Protein AF-A0ABD2N6C3-F1 (afdb_monomer_lite)

Structure (mmCIF, N/CA/C/O backbone):
data_AF-A0ABD2N6C3-F1
#
_entry.id   AF-A0ABD2N6C3-F1
#
loop_
_atom_site.group_PDB
_atom_site.id
_atom_site.type_symbol
_atom_site.label_atom_id
_atom_site.label_alt_id
_atom_site.label_comp_id
_atom_site.label_asym_id
_atom_site.label_entity_id
_atom_site.label_seq_id
_atom_site.pdbx_PDB_ins_code
_atom_site.Cartn_x
_atom_site.Cartn_y
_atom_site.Cartn_z
_atom_site.occupancy
_atom_site.B_iso_or_equiv
_atom_site.auth_seq_id
_atom_site.auth_comp_id
_atom_site.auth_asym_id
_atom_site.auth_atom_id
_atom_site.pdbx_PDB_model_num
ATOM 1 N N . MET A 1 1 ? -28.402 -15.140 -5.383 1.00 40.75 1 MET A N 1
ATOM 2 C CA . MET A 1 1 ? -27.049 -14.884 -5.933 1.00 40.75 1 MET A CA 1
ATOM 3 C C . MET A 1 1 ? -26.977 -13.889 -7.110 1.00 40.75 1 MET A C 1
ATOM 5 O O . MET A 1 1 ? -25.887 -13.675 -7.607 1.00 40.75 1 MET A O 1
ATOM 9 N N . LYS A 1 2 ? -28.060 -13.215 -7.547 1.00 40.28 2 LYS A N 1
ATOM 10 C CA . LYS A 1 2 ? -27.999 -12.225 -8.656 1.00 40.28 2 LYS A CA 1
ATOM 11 C C . LYS A 1 2 ? -27.836 -10.753 -8.226 1.00 40.28 2 LYS A C 1
ATOM 13 O O . LYS A 1 2 ? -27.685 -9.895 -9.081 1.00 40.28 2 LYS A O 1
ATOM 18 N N . LYS A 1 3 ? -27.873 -10.454 -6.921 1.00 42.53 3 LYS A N 1
ATOM 19 C CA . LYS A 1 3 ? -27.948 -9.073 -6.400 1.00 42.53 3 LYS A CA 1
ATOM 20 C C . LYS A 1 3 ? -26.594 -8.458 -6.009 1.00 42.53 3 LYS A C 1
ATOM 22 O O . LYS A 1 3 ? -26.516 -7.250 -5.859 1.00 42.53 3 LYS A O 1
ATOM 27 N N . LEU A 1 4 ? -25.537 -9.270 -5.874 1.00 43.91 4 LEU A N 1
ATOM 28 C CA . LEU A 1 4 ? -24.201 -8.791 -5.481 1.00 43.91 4 LEU A CA 1
ATOM 29 C C . LEU A 1 4 ? -23.411 -8.177 -6.651 1.00 43.91 4 LEU A C 1
ATOM 31 O O . LEU A 1 4 ? -22.526 -7.362 -6.435 1.00 43.91 4 LEU A O 1
ATOM 35 N N . VAL A 1 5 ? -23.745 -8.552 -7.890 1.00 47.97 5 VAL A N 1
ATOM 36 C CA . VAL A 1 5 ? -23.035 -8.107 -9.104 1.00 47.97 5 VAL A CA 1
ATOM 37 C C . VAL A 1 5 ? -23.422 -6.675 -9.503 1.00 47.97 5 VAL A C 1
ATOM 39 O O . VAL A 1 5 ? -22.663 -6.005 -10.189 1.00 47.97 5 VAL A O 1
ATOM 42 N N . SER A 1 6 ? -24.580 -6.170 -9.062 1.00 41.72 6 SER A N 1
ATOM 43 C CA . SER A 1 6 ? -25.128 -4.887 -9.529 1.00 41.72 6 SER A CA 1
ATOM 44 C C . SER A 1 6 ? -24.833 -3.681 -8.630 1.00 41.72 6 SER A C 1
ATOM 46 O O . SER A 1 6 ? -25.338 -2.602 -8.918 1.00 41.72 6 SER A O 1
ATOM 48 N N . MET A 1 7 ? -24.096 -3.841 -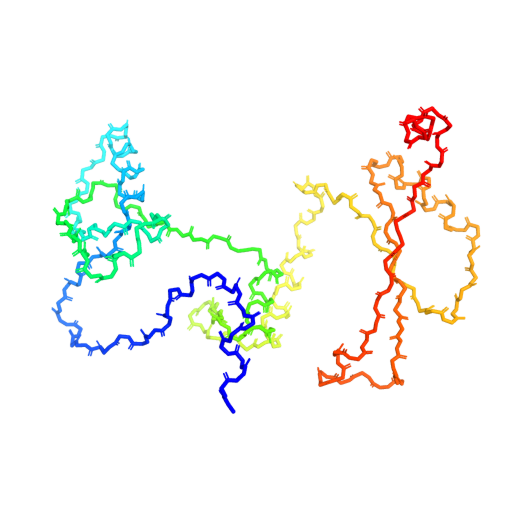7.525 1.00 43.38 7 MET A N 1
ATOM 49 C CA . MET A 1 7 ? -23.876 -2.757 -6.544 1.00 43.38 7 MET A CA 1
ATOM 50 C C . MET A 1 7 ? -22.409 -2.379 -6.337 1.00 43.38 7 MET A C 1
ATOM 52 O O . MET A 1 7 ? -22.094 -1.577 -5.466 1.00 43.38 7 MET A O 1
ATOM 56 N N . GLY A 1 8 ? -21.509 -2.936 -7.142 1.00 39.19 8 GLY A N 1
ATOM 57 C CA . GLY A 1 8 ? -20.083 -2.714 -7.003 1.00 39.19 8 GLY A CA 1
ATOM 58 C C . GLY A 1 8 ? -19.480 -2.066 -8.233 1.00 39.19 8 GLY A C 1
ATOM 59 O O . GLY A 1 8 ? -19.107 -2.776 -9.160 1.00 39.19 8 GLY A O 1
ATOM 60 N N . SER A 1 9 ? -19.257 -0.755 -8.188 1.00 42.25 9 SER A N 1
ATOM 61 C CA . SER A 1 9 ? -18.154 -0.119 -8.921 1.00 42.25 9 SER A CA 1
ATOM 62 C C . SER A 1 9 ? -16.823 -0.486 -8.244 1.00 42.25 9 SER A C 1
ATOM 64 O O . SER A 1 9 ? -16.063 0.383 -7.830 1.00 42.25 9 SER A O 1
ATOM 66 N N . PHE A 1 10 ? -16.573 -1.786 -8.052 1.00 41.34 10 PHE A N 1
ATOM 67 C CA . PHE A 1 10 ? -15.280 -2.287 -7.604 1.00 41.34 10 PHE A CA 1
ATOM 68 C C . PHE A 1 10 ? -14.334 -2.209 -8.796 1.00 41.34 10 PHE A C 1
ATOM 70 O O . PHE A 1 10 ? -14.653 -2.710 -9.877 1.00 41.34 10 PHE A O 1
ATOM 77 N N . GLY A 1 11 ? -13.206 -1.526 -8.593 1.00 42.28 11 GLY A N 1
ATOM 78 C CA . GLY A 1 11 ? -12.160 -1.335 -9.590 1.00 42.28 11 GLY A CA 1
ATOM 79 C C . GLY A 1 11 ? -11.881 -2.620 -10.362 1.00 42.28 11 GLY A C 1
ATOM 80 O O . GLY A 1 11 ? -11.880 -3.708 -9.786 1.00 42.28 11 GLY A O 1
ATOM 81 N N . LYS A 1 12 ? -11.711 -2.468 -11.680 1.00 46.09 12 LYS A N 1
ATOM 82 C CA . LYS A 1 12 ? -11.483 -3.537 -12.656 1.00 46.09 12 LYS A CA 1
ATOM 83 C C . LYS A 1 12 ? -10.463 -4.539 -12.104 1.00 46.09 12 LYS A C 1
ATOM 85 O O . LYS A 1 12 ? -9.257 -4.333 -12.181 1.00 46.09 12 LYS A O 1
ATOM 90 N N . ALA A 1 13 ? -10.970 -5.633 -11.545 1.00 39.59 13 ALA A N 1
ATOM 91 C CA . ALA A 1 13 ? -10.168 -6.758 -11.122 1.00 39.59 13 ALA A CA 1
ATOM 92 C C . ALA A 1 13 ? -9.541 -7.363 -12.380 1.00 39.59 13 ALA A C 1
ATOM 94 O O . ALA A 1 13 ? -10.217 -8.031 -13.166 1.00 39.59 13 ALA A O 1
ATOM 95 N N . SER A 1 14 ? -8.242 -7.145 -12.581 1.00 42.59 14 SER A N 1
ATOM 96 C CA . SER A 1 14 ? -7.441 -8.051 -13.393 1.00 42.59 14 SER A CA 1
ATOM 97 C C . SER A 1 14 ? -7.469 -9.405 -12.689 1.00 42.59 14 SER A C 1
ATOM 99 O O . SER A 1 14 ? -6.715 -9.652 -11.750 1.00 42.59 14 SER A O 1
ATOM 101 N N . LEU A 1 15 ? -8.439 -10.224 -13.089 1.00 37.72 15 LEU A N 1
ATOM 102 C CA . LEU A 1 15 ? -8.693 -11.572 -12.614 1.00 37.72 15 LEU A CA 1
ATOM 103 C C . LEU A 1 15 ? -7.388 -12.340 -12.385 1.00 37.72 15 LEU A C 1
ATOM 105 O O . LEU A 1 15 ? -6.702 -12.735 -13.325 1.00 37.72 15 LEU A O 1
ATOM 109 N N . SER A 1 16 ? -7.134 -12.615 -11.107 1.00 42.88 16 SER A N 1
ATOM 110 C CA . SER A 1 16 ? -6.630 -13.901 -10.641 1.00 42.88 16 SER A CA 1
ATOM 111 C C . SER A 1 16 ? -7.168 -15.025 -11.527 1.00 42.88 16 SER A C 1
ATOM 113 O O . SER A 1 16 ? -8.373 -15.290 -11.544 1.00 42.88 16 SER A O 1
ATOM 115 N N . ARG A 1 17 ? -6.267 -15.669 -12.271 1.00 40.91 17 ARG A N 1
ATOM 116 C CA . ARG A 1 17 ? -6.395 -17.055 -12.719 1.00 40.91 17 ARG A CA 1
ATOM 117 C C . ARG A 1 17 ? -4.996 -17.645 -12.732 1.00 40.91 17 ARG A C 1
ATOM 119 O O . ARG A 1 17 ? -4.140 -17.199 -13.490 1.00 40.91 17 ARG A O 1
ATOM 126 N N . SER A 1 18 ? -4.777 -18.639 -11.884 1.00 35.94 18 SER A N 1
ATOM 127 C CA . SER A 1 18 ? -3.749 -19.656 -12.064 1.00 35.94 18 SER A CA 1
ATOM 128 C C . SER A 1 18 ? -3.700 -20.060 -13.540 1.00 35.94 18 SER A C 1
ATOM 130 O O . SER A 1 18 ? -4.623 -20.679 -14.069 1.00 35.94 18 SER A O 1
ATOM 132 N N . TYR A 1 19 ? -2.648 -19.627 -14.231 1.00 39.91 19 TYR A N 1
ATOM 133 C CA . TYR A 1 19 ? -2.420 -19.997 -15.619 1.00 39.91 19 TYR A CA 1
ATOM 134 C C . TYR A 1 19 ? -2.046 -21.487 -15.643 1.00 39.91 19 TYR A C 1
ATOM 136 O O . TYR A 1 19 ? -1.249 -21.906 -14.797 1.00 39.91 19 TYR A O 1
ATOM 144 N N . PRO A 1 20 ? -2.577 -22.305 -16.565 1.00 41.44 20 PRO A N 1
ATOM 145 C CA . PRO A 1 20 ? -2.093 -23.670 -16.744 1.00 41.44 20 PRO A CA 1
ATOM 146 C C . PRO A 1 20 ? -0.569 -23.649 -16.943 1.00 41.44 20 PRO A C 1
ATOM 148 O O . PRO A 1 20 ? -0.044 -22.966 -17.829 1.00 41.44 20 PRO A O 1
ATOM 151 N N . GLN A 1 21 ? 0.155 -24.362 -16.078 1.00 43.62 21 GLN A N 1
ATOM 152 C CA . GLN A 1 21 ? 1.598 -24.540 -16.193 1.00 43.62 21 GLN A CA 1
ATOM 153 C C . GLN A 1 21 ? 1.874 -25.536 -17.322 1.00 43.62 21 GLN A C 1
ATOM 155 O O . GLN A 1 21 ? 2.045 -26.723 -17.090 1.00 43.62 21 GLN A O 1
ATOM 160 N N . PHE A 1 22 ? 1.886 -25.049 -18.563 1.00 49.25 22 PHE A N 1
ATOM 161 C CA . PHE A 1 22 ? 2.498 -25.788 -19.664 1.00 49.25 22 PHE A CA 1
ATOM 162 C C . PHE A 1 22 ? 4.016 -25.831 -19.435 1.00 49.25 22 PHE A C 1
ATOM 164 O O . PHE A 1 22 ? 4.598 -24.804 -19.053 1.00 49.25 22 PHE A O 1
ATOM 171 N N . ASP A 1 23 ? 4.577 -27.029 -19.606 1.00 44.69 23 ASP A N 1
ATOM 172 C CA . ASP A 1 23 ? 5.871 -27.528 -19.128 1.00 44.69 23 ASP A CA 1
ATOM 173 C C . ASP A 1 23 ? 7.038 -26.523 -19.112 1.00 44.69 23 ASP A C 1
ATOM 175 O O . ASP A 1 23 ? 7.240 -25.716 -20.020 1.00 44.69 23 ASP A O 1
ATOM 179 N N . GLY A 1 24 ? 7.836 -26.602 -18.042 1.00 50.00 24 GLY A N 1
ATOM 180 C CA . GLY A 1 24 ? 8.934 -25.696 -17.679 1.00 50.00 24 GLY A CA 1
ATOM 181 C C . GLY A 1 24 ? 10.206 -25.782 -18.531 1.00 50.00 24 GLY A C 1
ATOM 182 O O . GLY A 1 24 ? 11.291 -25.545 -18.013 1.00 50.00 24 GLY A O 1
ATOM 183 N N . THR A 1 25 ? 10.099 -26.126 -19.813 1.00 52.41 25 THR A N 1
ATOM 184 C CA . THR A 1 25 ? 11.239 -26.254 -20.742 1.00 52.41 25 THR A CA 1
ATOM 185 C C . THR A 1 25 ? 11.366 -25.103 -21.740 1.00 52.41 25 THR A C 1
ATOM 187 O O . THR A 1 25 ? 12.354 -25.045 -22.466 1.00 52.41 25 THR A O 1
ATOM 190 N N . MET A 1 26 ? 10.420 -24.159 -21.771 1.00 54.25 26 MET A N 1
ATOM 191 C CA . MET A 1 26 ? 10.503 -22.975 -22.633 1.00 54.25 26 MET A CA 1
ATOM 192 C C . MET A 1 26 ? 10.684 -21.696 -21.815 1.00 54.25 26 MET A C 1
ATOM 194 O O . MET A 1 26 ? 9.887 -21.415 -20.919 1.00 54.25 26 MET A O 1
ATOM 198 N N . GLU A 1 27 ? 11.710 -20.907 -22.151 1.00 62.25 27 GLU A N 1
ATOM 199 C CA . GLU A 1 27 ? 11.865 -19.517 -21.709 1.00 62.25 27 GLU A CA 1
ATOM 200 C C . GLU A 1 27 ? 10.599 -18.739 -22.092 1.00 62.25 27 GLU A C 1
ATOM 202 O O . GLU A 1 27 ? 10.390 -18.382 -23.255 1.00 62.25 27 GLU A O 1
ATOM 207 N N . LYS A 1 28 ? 9.691 -18.543 -21.130 1.00 63.88 28 LYS A N 1
ATOM 208 C CA . LYS A 1 28 ? 8.434 -17.838 -21.387 1.00 63.88 28 LYS A CA 1
ATOM 209 C C . LYS A 1 28 ? 8.739 -16.351 -21.586 1.00 63.88 28 LYS A C 1
ATOM 211 O O . LYS A 1 28 ? 9.381 -15.759 -20.717 1.00 63.88 28 LYS A O 1
ATOM 216 N N . PRO A 1 29 ? 8.267 -15.735 -22.683 1.00 68.69 29 PRO A N 1
ATOM 217 C CA . PRO A 1 29 ? 8.446 -14.307 -22.890 1.00 68.69 29 PRO A CA 1
ATOM 218 C C . PRO A 1 29 ? 7.704 -13.533 -21.798 1.00 68.69 29 PRO A C 1
ATOM 220 O O . PRO A 1 29 ? 6.555 -13.841 -21.466 1.00 68.69 29 PRO A O 1
ATOM 223 N N . GLN A 1 30 ? 8.368 -12.533 -21.226 1.00 78.69 30 GLN A N 1
ATOM 224 C CA . GLN A 1 30 ? 7.788 -11.714 -20.169 1.00 78.69 30 GLN A CA 1
ATOM 225 C C . GLN A 1 30 ? 6.685 -10.821 -20.749 1.00 78.69 30 GLN A C 1
ATOM 227 O O . GLN A 1 30 ? 6.879 -10.153 -21.762 1.00 78.69 30 GLN A O 1
ATOM 232 N N . LEU A 1 31 ? 5.526 -10.790 -20.091 1.00 85.56 31 LEU A N 1
ATOM 233 C CA . LEU A 1 31 ? 4.430 -9.882 -20.429 1.00 85.56 31 LEU A CA 1
ATOM 234 C C . LEU A 1 31 ? 4.608 -8.569 -19.662 1.00 85.56 31 LEU A C 1
ATOM 236 O O . LEU A 1 31 ? 4.715 -8.587 -18.436 1.00 85.56 31 LEU A O 1
ATOM 240 N N . ILE A 1 32 ? 4.612 -7.439 -20.367 1.00 84.94 32 ILE A N 1
ATOM 241 C CA . ILE A 1 32 ? 4.724 -6.097 -19.777 1.00 84.94 32 ILE A CA 1
ATOM 242 C C . ILE A 1 32 ? 3.651 -5.170 -20.341 1.00 84.94 32 ILE A C 1
ATOM 244 O O . ILE A 1 32 ? 3.174 -5.363 -21.458 1.00 84.94 32 ILE A O 1
ATOM 248 N N . ARG A 1 33 ? 3.247 -4.149 -19.582 1.00 87.00 33 ARG A N 1
ATOM 249 C CA . ARG A 1 33 ? 2.298 -3.143 -20.079 1.00 87.00 33 ARG A CA 1
ATOM 250 C C . ARG A 1 33 ? 2.998 -2.048 -20.883 1.00 87.00 33 ARG A C 1
ATOM 252 O O . ARG A 1 33 ? 4.170 -1.754 -20.647 1.00 87.00 33 ARG A O 1
ATOM 259 N N . LYS A 1 34 ? 2.282 -1.415 -21.816 1.00 86.94 34 LYS A N 1
ATOM 260 C CA . LYS A 1 34 ? 2.810 -0.370 -22.708 1.00 86.94 34 LYS A CA 1
ATOM 261 C C . LYS A 1 34 ? 3.443 0.783 -21.930 1.00 86.94 34 LYS A C 1
ATOM 263 O O . LYS A 1 34 ? 4.568 1.168 -22.252 1.00 86.94 34 LYS A O 1
ATOM 268 N N . ARG A 1 35 ? 2.794 1.271 -20.865 1.00 86.31 35 ARG A N 1
ATOM 269 C CA . ARG A 1 35 ? 3.378 2.272 -19.957 1.00 86.31 35 ARG A CA 1
ATOM 270 C C . ARG A 1 35 ? 4.735 1.839 -19.388 1.00 86.31 35 ARG A C 1
ATOM 272 O O . ARG A 1 35 ? 5.673 2.633 -19.384 1.00 86.31 35 ARG A O 1
ATOM 279 N N . GLN A 1 36 ? 4.845 0.588 -18.940 1.00 85.75 36 GLN A N 1
ATOM 280 C CA . GLN A 1 36 ? 6.073 0.036 -18.353 1.00 85.75 36 GLN A CA 1
ATOM 281 C C . GLN A 1 36 ? 7.187 -0.051 -19.398 1.00 85.75 36 GLN A C 1
ATOM 283 O O . GLN A 1 36 ? 8.274 0.481 -19.191 1.00 85.75 36 GLN A O 1
ATOM 288 N N . TYR A 1 37 ? 6.889 -0.612 -20.575 1.00 88.12 37 TYR A N 1
ATOM 289 C CA . TYR A 1 37 ? 7.843 -0.690 -21.684 1.00 88.12 37 TYR A CA 1
ATOM 290 C C . TYR A 1 37 ? 8.402 0.685 -22.075 1.00 88.12 37 TYR A C 1
ATOM 292 O O . TYR A 1 37 ? 9.610 0.845 -22.228 1.00 88.12 37 TYR A O 1
ATOM 300 N N . LEU A 1 38 ? 7.543 1.703 -22.201 1.00 88.81 38 LEU A N 1
ATOM 301 C CA . LEU A 1 38 ? 7.976 3.055 -22.563 1.00 88.81 38 LEU A CA 1
ATOM 302 C C . LEU A 1 38 ? 8.910 3.672 -21.514 1.00 88.81 38 LEU A C 1
ATOM 304 O O . LEU A 1 38 ? 9.878 4.340 -21.880 1.00 88.81 38 LEU A O 1
ATOM 308 N N . ASN A 1 39 ? 8.641 3.448 -20.227 1.00 86.88 39 ASN A N 1
ATOM 309 C CA . ASN A 1 39 ? 9.505 3.921 -19.147 1.00 86.88 39 ASN A CA 1
ATOM 310 C C . ASN A 1 39 ? 10.863 3.210 -19.165 1.00 86.88 39 ASN A C 1
ATOM 312 O O . ASN A 1 39 ? 11.900 3.873 -19.111 1.00 86.88 39 ASN A O 1
ATOM 316 N N . ARG A 1 40 ? 10.862 1.883 -19.332 1.00 87.25 40 ARG A N 1
ATOM 317 C CA . ARG A 1 40 ? 12.084 1.078 -19.458 1.00 87.25 40 ARG A CA 1
ATOM 318 C C . ARG A 1 40 ? 12.917 1.468 -20.669 1.00 87.25 40 ARG A C 1
ATOM 320 O O . ARG A 1 40 ? 14.126 1.608 -20.544 1.00 87.25 40 ARG A O 1
ATOM 327 N N . LYS A 1 41 ? 12.278 1.729 -21.812 1.00 87.94 41 LYS A N 1
ATOM 328 C CA . LYS A 1 41 ? 12.949 2.187 -23.034 1.00 87.94 41 LYS A CA 1
ATOM 329 C C . LYS A 1 41 ? 13.661 3.524 -22.825 1.00 87.94 41 LYS A C 1
ATOM 331 O O . LYS A 1 41 ? 14.845 3.638 -23.125 1.00 87.94 41 LYS A O 1
ATOM 336 N N . LYS A 1 42 ? 12.973 4.510 -22.235 1.00 88.12 42 LYS A N 1
ATOM 337 C CA . LYS A 1 42 ? 13.582 5.806 -21.881 1.00 88.12 42 LYS A CA 1
ATOM 338 C C . LYS A 1 42 ? 14.797 5.624 -20.973 1.00 88.12 42 LYS A C 1
ATOM 340 O O . LYS A 1 42 ? 15.826 6.258 -21.186 1.00 88.12 42 LYS A O 1
ATOM 345 N N . LEU A 1 43 ? 14.683 4.755 -19.971 1.00 84.19 43 LEU A N 1
ATOM 346 C CA . LEU A 1 43 ? 15.772 4.473 -19.044 1.00 84.19 43 LEU A CA 1
ATOM 347 C C . LEU A 1 43 ? 16.950 3.777 -19.742 1.00 84.19 43 LEU A C 1
ATOM 349 O O . LEU A 1 43 ? 18.093 4.189 -19.558 1.00 84.19 43 LEU A O 1
ATOM 353 N N . SER A 1 44 ? 16.678 2.779 -20.588 1.00 85.69 44 SER A N 1
ATOM 354 C CA . SER A 1 44 ? 17.713 2.072 -21.346 1.00 85.69 44 SER A CA 1
ATOM 355 C C . SER A 1 44 ? 18.441 2.977 -22.331 1.00 85.69 44 SER A C 1
ATOM 357 O O . SER A 1 44 ? 19.651 2.840 -22.491 1.00 85.69 44 SER A O 1
ATOM 359 N N . ASP A 1 45 ? 17.726 3.922 -22.945 1.00 85.00 45 ASP A N 1
ATOM 360 C CA . ASP A 1 45 ? 18.308 4.892 -23.871 1.00 85.00 45 ASP A CA 1
ATOM 361 C C . ASP A 1 45 ? 19.210 5.887 -23.118 1.00 85.00 45 ASP A C 1
ATOM 363 O O . ASP A 1 45 ? 20.320 6.170 -23.566 1.00 85.00 45 ASP A O 1
ATOM 367 N N . ASN A 1 46 ? 18.789 6.347 -21.932 1.00 84.56 46 ASN A N 1
ATOM 368 C CA . ASN A 1 46 ? 19.582 7.245 -21.083 1.00 84.56 46 ASN A CA 1
ATOM 369 C C . ASN A 1 46 ? 20.846 6.580 -20.512 1.00 84.56 46 ASN A C 1
ATOM 371 O O . ASN A 1 46 ? 21.879 7.233 -20.383 1.00 84.56 46 ASN A O 1
ATOM 375 N N . LEU A 1 47 ? 20.765 5.298 -20.148 1.00 82.44 47 LEU A N 1
ATOM 376 C CA . LEU A 1 47 ? 21.855 4.548 -19.509 1.00 82.44 47 LEU A CA 1
ATOM 377 C C . LEU A 1 47 ? 22.658 3.676 -20.492 1.00 82.44 47 LEU A C 1
ATOM 379 O O . LEU A 1 47 ? 23.549 2.942 -20.070 1.00 82.44 47 LEU A O 1
ATOM 383 N N . ALA A 1 48 ? 22.352 3.748 -21.794 1.00 80.56 48 ALA A N 1
ATOM 384 C CA . ALA A 1 48 ? 22.957 2.941 -22.858 1.00 80.56 48 ALA A CA 1
ATOM 385 C C . ALA A 1 48 ? 22.999 1.426 -22.550 1.00 80.56 48 ALA A C 1
ATOM 387 O O . ALA A 1 48 ? 23.962 0.731 -22.894 1.00 80.56 48 ALA A O 1
ATOM 388 N N . LEU A 1 49 ? 21.946 0.915 -21.902 1.00 79.50 49 LEU A N 1
ATOM 389 C CA . LEU A 1 49 ? 21.823 -0.494 -21.525 1.00 79.50 49 LEU A CA 1
ATOM 390 C C . LEU A 1 49 ? 21.598 -1.364 -22.770 1.00 79.50 49 LEU A C 1
ATOM 392 O O . LEU A 1 49 ? 20.926 -0.968 -23.724 1.00 79.50 49 LEU A O 1
ATOM 396 N N . LYS A 1 50 ? 22.194 -2.561 -22.774 1.00 79.75 50 LYS A N 1
ATOM 397 C CA . LYS A 1 50 ? 22.228 -3.466 -23.937 1.00 79.75 50 LYS A CA 1
ATOM 398 C C . LYS A 1 50 ? 21.633 -4.841 -23.639 1.00 79.75 50 LYS A C 1
ATOM 400 O O . LYS A 1 50 ? 22.083 -5.826 -24.223 1.00 79.75 50 LYS A O 1
ATOM 405 N N . ASN A 1 51 ? 20.659 -4.931 -22.730 1.00 80.94 51 ASN A N 1
ATOM 406 C CA . ASN A 1 51 ? 19.972 -6.205 -22.538 1.00 80.94 51 ASN A CA 1
ATOM 407 C C . ASN A 1 51 ? 19.165 -6.576 -23.802 1.00 80.94 51 ASN A C 1
ATOM 409 O O . ASN A 1 51 ? 18.897 -5.732 -24.661 1.00 80.94 51 ASN A O 1
ATOM 413 N N . THR A 1 52 ? 18.838 -7.854 -23.958 1.00 82.56 52 THR A N 1
ATOM 414 C CA . THR A 1 52 ? 18.125 -8.389 -25.127 1.00 82.56 52 THR A CA 1
ATOM 415 C C . THR A 1 52 ? 17.006 -9.338 -24.711 1.00 82.56 52 THR A C 1
ATOM 417 O O . THR A 1 52 ? 16.777 -10.375 -25.334 1.00 82.56 52 THR A O 1
ATOM 420 N N . GLU A 1 53 ? 16.296 -8.983 -23.643 1.00 83.19 53 GLU A N 1
ATOM 421 C CA . GLU A 1 53 ? 15.175 -9.781 -23.163 1.00 83.19 53 GLU A CA 1
ATOM 422 C C . GLU A 1 53 ? 13.971 -9.636 -24.092 1.00 83.19 53 GLU A C 1
ATOM 424 O O . GLU A 1 53 ? 13.603 -8.544 -24.529 1.00 83.19 53 GLU A O 1
ATOM 429 N N . LYS A 1 54 ? 13.355 -10.769 -24.423 1.00 85.50 54 LYS A N 1
ATOM 430 C CA . LYS A 1 54 ? 12.189 -10.819 -25.304 1.00 85.50 54 LYS A CA 1
ATOM 431 C C . LYS A 1 54 ? 10.932 -10.580 -24.483 1.00 85.50 54 LYS A C 1
ATOM 433 O O . LYS A 1 54 ? 10.606 -11.384 -23.606 1.00 85.50 54 LYS A O 1
ATOM 438 N N . VAL A 1 55 ? 10.211 -9.510 -24.799 1.00 86.88 55 VAL A N 1
ATOM 439 C CA . VAL A 1 55 ? 9.016 -9.106 -24.059 1.00 86.88 55 VAL A CA 1
ATOM 440 C C . VAL A 1 55 ? 7.813 -8.958 -24.982 1.00 86.88 55 VAL A C 1
ATOM 442 O O . VAL A 1 55 ? 7.918 -8.558 -26.141 1.00 86.88 55 VAL A O 1
ATOM 445 N N . ILE A 1 56 ? 6.642 -9.289 -24.453 1.00 88.94 56 ILE A N 1
ATOM 446 C CA . ILE A 1 56 ? 5.358 -9.045 -25.103 1.00 88.94 56 ILE A CA 1
ATOM 447 C C . ILE A 1 56 ? 4.724 -7.842 -24.410 1.00 88.94 56 ILE A C 1
ATOM 449 O O . ILE A 1 56 ? 4.400 -7.888 -23.223 1.00 88.94 56 ILE A O 1
ATOM 453 N N . VAL A 1 57 ? 4.549 -6.763 -25.164 1.00 87.75 57 VAL A N 1
ATOM 454 C CA . VAL A 1 57 ? 3.949 -5.512 -24.716 1.00 87.75 57 VAL A CA 1
ATOM 455 C C . VAL A 1 57 ? 2.446 -5.566 -24.942 1.00 87.75 57 VAL A C 1
ATOM 457 O O . VAL A 1 57 ? 1.968 -5.695 -26.068 1.00 87.75 57 VAL A O 1
ATOM 460 N N . LEU A 1 58 ? 1.694 -5.448 -23.856 1.00 88.75 58 LEU A N 1
ATOM 461 C CA . LEU A 1 58 ? 0.240 -5.372 -23.857 1.00 88.75 58 LEU A CA 1
ATOM 462 C C . LEU A 1 58 ? -0.224 -3.916 -23.725 1.00 88.75 58 LEU A C 1
ATOM 464 O O . LEU A 1 58 ? 0.402 -3.145 -22.990 1.00 88.75 58 LEU A O 1
ATOM 468 N N . PRO A 1 59 ? -1.346 -3.537 -24.357 1.00 83.62 59 PRO A N 1
ATOM 469 C CA . PRO A 1 59 ? -1.975 -2.247 -24.103 1.00 83.62 59 PRO A CA 1
ATOM 470 C C . PRO A 1 59 ? -2.375 -2.107 -22.621 1.00 83.62 59 PRO A C 1
ATOM 472 O O . PRO A 1 59 ? -2.624 -3.098 -21.917 1.00 83.62 59 PRO A O 1
ATOM 475 N N . ASP A 1 60 ? -2.404 -0.871 -22.125 1.00 81.38 60 ASP A N 1
ATOM 476 C CA . ASP A 1 60 ? -2.780 -0.564 -20.743 1.00 81.38 60 ASP A CA 1
ATOM 477 C C . ASP A 1 60 ? -4.290 -0.798 -20.537 1.00 81.38 60 ASP A C 1
ATOM 479 O O . ASP A 1 60 ? -5.093 -0.523 -21.419 1.00 81.38 60 ASP A O 1
ATOM 483 N N . SER A 1 61 ? -4.686 -1.354 -19.384 1.00 69.88 61 SER A N 1
ATOM 484 C CA . SER A 1 61 ? -6.102 -1.692 -19.101 1.00 69.88 61 SER A CA 1
ATOM 485 C C . SER A 1 61 ? -6.952 -0.476 -18.714 1.00 69.88 61 SER A C 1
ATOM 487 O O . SER A 1 61 ? -8.172 -0.601 -18.539 1.00 69.88 61 SER A O 1
ATOM 489 N N . ASP A 1 62 ? -6.291 0.659 -18.520 1.00 67.50 62 ASP A N 1
ATOM 490 C CA . ASP A 1 62 ? -6.896 1.898 -18.052 1.00 67.50 62 ASP A CA 1
ATOM 491 C C . ASP A 1 62 ? -7.352 2.776 -19.223 1.00 67.50 62 ASP A C 1
ATOM 493 O O . ASP A 1 62 ? -7.949 3.818 -18.980 1.00 67.50 62 ASP A O 1
ATOM 497 N N . ASP A 1 63 ? -7.121 2.354 -20.474 1.00 63.09 63 ASP A N 1
ATOM 498 C CA . ASP A 1 63 ? -7.769 2.988 -21.621 1.00 63.09 63 ASP A CA 1
ATOM 499 C C . ASP A 1 63 ? -9.292 2.817 -21.486 1.00 63.09 63 ASP A C 1
ATOM 501 O O . ASP A 1 63 ? -9.803 1.722 -21.213 1.00 63.09 63 ASP A O 1
ATOM 505 N N . ASP A 1 64 ? -10.026 3.916 -21.663 1.00 57.78 64 ASP A N 1
ATOM 506 C CA . ASP A 1 64 ? -11.491 3.984 -21.557 1.00 57.78 64 ASP A CA 1
ATOM 507 C C . ASP A 1 64 ? -12.220 3.222 -22.685 1.00 57.78 64 ASP A C 1
ATOM 509 O O . ASP A 1 64 ? -13.455 3.219 -22.773 1.00 57.78 64 ASP A O 1
ATOM 513 N N . ASP A 1 65 ? -11.468 2.517 -23.528 1.00 62.62 65 ASP A N 1
ATOM 514 C CA . ASP A 1 65 ? -11.982 1.666 -24.583 1.00 62.62 65 ASP A CA 1
ATOM 515 C C . ASP A 1 65 ? -12.689 0.444 -23.988 1.00 62.62 65 ASP A C 1
ATOM 517 O O . ASP A 1 65 ? -12.093 -0.502 -23.462 1.00 62.62 65 ASP A O 1
ATOM 521 N N . LYS A 1 66 ? -14.017 0.435 -24.134 1.00 62.34 66 LYS A N 1
ATOM 522 C CA . LYS A 1 66 ? -14.904 -0.674 -23.735 1.00 62.34 66 LYS A CA 1
ATOM 523 C C . LYS A 1 66 ? -14.558 -2.005 -24.421 1.00 62.34 66 LYS A C 1
ATOM 525 O O . LYS A 1 66 ? -14.994 -3.055 -23.955 1.00 62.34 66 LYS A O 1
ATOM 530 N N . ASP A 1 67 ? -13.721 -1.948 -25.454 1.00 69.31 67 ASP A N 1
ATOM 531 C CA . ASP A 1 67 ? -13.313 -3.056 -26.312 1.00 69.31 67 ASP A CA 1
ATOM 532 C C . ASP A 1 67 ? -11.882 -3.560 -26.025 1.00 69.31 67 ASP A C 1
ATOM 534 O O . ASP A 1 67 ? -11.317 -4.304 -26.828 1.00 69.31 67 ASP A O 1
ATOM 538 N N . TYR A 1 68 ? -11.279 -3.199 -24.883 1.00 72.44 68 TYR A N 1
ATOM 539 C CA . TYR A 1 68 ? -9.906 -3.594 -24.517 1.00 72.44 68 TYR A CA 1
ATOM 540 C C . TYR A 1 68 ? -9.615 -5.092 -24.716 1.00 72.44 68 TYR A C 1
ATOM 542 O O . TYR A 1 68 ? -8.599 -5.475 -25.296 1.00 72.44 68 TYR A O 1
ATOM 550 N N . PHE A 1 69 ? -10.522 -5.959 -24.253 1.00 73.88 69 PHE A N 1
ATOM 551 C CA . PHE A 1 69 ? -10.343 -7.410 -24.353 1.00 73.88 69 PHE A CA 1
ATOM 552 C C . PHE A 1 69 ? -10.666 -7.969 -25.743 1.00 73.88 69 PHE A C 1
ATOM 554 O O . PHE A 1 69 ? -10.153 -9.028 -26.096 1.00 73.88 69 PHE A O 1
ATOM 561 N N . THR A 1 70 ? -11.504 -7.290 -26.530 1.00 79.44 70 THR A N 1
ATOM 562 C CA . THR A 1 70 ? -11.883 -7.730 -27.881 1.00 79.44 70 THR A CA 1
ATOM 563 C C . THR A 1 70 ? -10.872 -7.289 -28.937 1.00 79.44 70 THR A C 1
ATOM 565 O O . THR A 1 70 ? -10.660 -8.014 -29.902 1.00 79.44 70 THR A O 1
ATOM 568 N N . ASN A 1 71 ? -10.196 -6.157 -28.721 1.00 74.75 71 ASN A N 1
ATOM 569 C CA . ASN A 1 71 ? -9.197 -5.580 -29.625 1.00 74.75 71 ASN A CA 1
ATOM 570 C C . ASN A 1 71 ? -7.789 -5.587 -29.009 1.00 74.75 71 ASN A C 1
ATOM 572 O O . ASN A 1 71 ? -7.016 -4.642 -29.173 1.00 74.75 71 ASN A O 1
ATOM 576 N N . LEU A 1 72 ? -7.440 -6.652 -28.283 1.00 79.06 72 LEU A N 1
ATOM 577 C CA . LEU A 1 72 ? -6.139 -6.770 -27.633 1.00 79.06 72 LEU A CA 1
ATOM 578 C C . LEU A 1 72 ? -5.016 -6.912 -28.679 1.00 79.06 72 LEU A C 1
ATOM 580 O O . LEU A 1 72 ? -4.796 -7.987 -29.235 1.00 79.06 72 LEU A O 1
ATOM 584 N N . GLN A 1 73 ? -4.275 -5.832 -28.925 1.00 81.19 73 GLN A N 1
ATOM 585 C CA . GLN A 1 73 ? -3.122 -5.825 -29.830 1.00 81.19 73 GLN A CA 1
ATOM 586 C C . GLN A 1 73 ? -1.819 -5.948 -29.038 1.00 81.19 73 GLN A C 1
ATOM 588 O O . GLN A 1 73 ? -1.227 -4.953 -28.623 1.00 81.19 73 GLN A O 1
ATOM 593 N N . ALA A 1 74 ? -1.382 -7.185 -28.806 1.00 85.75 74 ALA A N 1
ATOM 594 C CA . ALA A 1 74 ? -0.078 -7.450 -28.210 1.00 85.75 74 ALA A CA 1
ATOM 595 C C . ALA A 1 74 ? 1.046 -7.200 -29.232 1.00 85.75 74 ALA A C 1
ATOM 597 O O . ALA A 1 74 ? 0.947 -7.624 -30.384 1.00 85.75 74 ALA A O 1
ATOM 598 N N . ILE A 1 75 ? 2.121 -6.540 -28.804 1.00 86.50 75 ILE A N 1
ATOM 599 C CA . ILE A 1 75 ? 3.283 -6.212 -29.638 1.00 86.50 75 ILE A CA 1
ATOM 600 C C . ILE A 1 75 ? 4.503 -6.950 -29.092 1.00 86.50 75 ILE A C 1
ATOM 602 O O . ILE A 1 75 ? 4.717 -6.998 -27.885 1.00 86.50 75 ILE A O 1
ATOM 606 N N . TYR A 1 76 ? 5.308 -7.531 -29.973 1.00 88.00 76 TYR A N 1
ATOM 607 C CA . TYR A 1 76 ? 6.593 -8.114 -29.601 1.00 88.00 76 TYR A CA 1
ATOM 608 C C . TYR A 1 76 ? 7.685 -7.044 -29.647 1.00 88.00 76 TYR A C 1
ATOM 610 O O . TYR A 1 76 ? 7.857 -6.392 -30.675 1.00 88.00 76 TYR A O 1
ATOM 618 N N . GLU A 1 77 ? 8.436 -6.897 -28.558 1.00 86.94 77 GLU A N 1
ATOM 619 C CA . GLU A 1 77 ? 9.538 -5.942 -28.448 1.00 86.94 77 GLU A CA 1
ATOM 620 C C . GLU A 1 77 ? 10.741 -6.563 -27.728 1.00 86.94 77 GLU A C 1
ATOM 622 O O . GLU A 1 77 ? 10.643 -7.584 -27.044 1.00 86.94 77 GLU A O 1
ATOM 627 N N . ILE A 1 78 ? 11.903 -5.930 -27.890 1.00 86.19 78 ILE A N 1
ATOM 628 C CA . ILE A 1 78 ? 13.122 -6.290 -27.160 1.00 86.19 78 ILE A CA 1
ATOM 629 C C . ILE A 1 78 ? 13.306 -5.281 -26.027 1.00 86.19 78 ILE A C 1
ATOM 631 O O . ILE A 1 78 ? 13.486 -4.087 -26.286 1.00 86.19 78 ILE A O 1
ATOM 635 N N . ASP A 1 79 ? 13.271 -5.756 -24.783 1.00 83.62 79 ASP A N 1
ATOM 636 C CA . ASP A 1 79 ? 13.589 -4.950 -23.609 1.00 83.62 79 ASP A CA 1
ATOM 637 C C . ASP A 1 79 ? 15.106 -4.904 -23.408 1.00 83.62 79 ASP A C 1
ATOM 639 O O . ASP A 1 79 ? 15.793 -5.925 -23.306 1.00 83.62 79 ASP A O 1
ATOM 643 N N . ARG A 1 80 ? 15.626 -3.678 -23.367 1.00 83.81 80 ARG A N 1
ATOM 644 C CA . ARG A 1 80 ? 17.049 -3.391 -23.174 1.00 83.81 80 ARG A CA 1
ATOM 645 C C . ARG A 1 80 ? 17.397 -3.026 -21.742 1.00 83.81 80 ARG A C 1
ATOM 647 O O . ARG A 1 80 ? 18.581 -2.978 -21.417 1.00 83.81 80 ARG A O 1
ATOM 654 N N . CYS A 1 81 ? 16.392 -2.769 -20.906 1.00 79.44 81 CYS A N 1
ATOM 655 C CA . CYS A 1 81 ? 16.583 -2.324 -19.535 1.00 79.44 81 CYS A CA 1
ATOM 656 C C . CYS A 1 81 ? 16.994 -3.479 -18.617 1.00 79.44 81 CYS A C 1
ATOM 658 O O . CYS A 1 81 ? 17.890 -3.303 -17.803 1.00 79.44 81 CYS A O 1
ATOM 660 N N . GLY A 1 82 ? 16.367 -4.655 -18.753 1.00 71.12 82 GLY A N 1
ATOM 661 C CA . GLY A 1 82 ? 16.637 -5.820 -17.896 1.00 71.12 82 GLY A CA 1
ATOM 662 C C . GLY A 1 82 ? 16.155 -5.705 -16.452 1.00 71.12 82 GLY A C 1
ATOM 663 O O . GLY A 1 82 ? 16.364 -6.622 -15.665 1.00 71.12 82 GLY A O 1
ATOM 664 N N . GLU A 1 83 ? 15.509 -4.595 -16.100 1.00 68.56 83 GLU A N 1
ATOM 665 C CA . GLU A 1 83 ? 15.033 -4.349 -14.745 1.00 68.56 83 GLU A CA 1
ATOM 666 C C . GLU A 1 83 ? 13.603 -4.850 -14.569 1.00 68.56 83 GLU A C 1
ATOM 668 O O . GLU A 1 83 ? 12.713 -4.613 -15.394 1.00 68.56 83 GLU A O 1
ATOM 673 N N . LYS A 1 84 ? 13.366 -5.536 -13.452 1.00 68.94 84 LYS A N 1
ATOM 674 C CA . LYS A 1 84 ? 12.034 -5.998 -13.066 1.00 68.94 84 LYS A CA 1
ATOM 675 C C . LYS A 1 84 ? 11.410 -4.969 -12.141 1.00 68.94 84 LYS A C 1
ATOM 677 O O . LYS A 1 84 ? 11.839 -4.793 -11.010 1.00 68.94 84 LYS A O 1
ATOM 682 N N . GLU A 1 85 ? 10.363 -4.314 -12.624 1.00 67.62 85 GLU A N 1
ATOM 683 C CA . GLU A 1 85 ? 9.546 -3.435 -11.791 1.00 67.62 85 GLU A CA 1
ATOM 684 C C . GLU A 1 85 ? 8.845 -4.250 -10.700 1.00 67.62 85 GLU A C 1
ATOM 686 O O . GLU A 1 85 ? 8.020 -5.118 -10.994 1.00 67.62 85 GLU A O 1
ATOM 691 N N . THR A 1 86 ? 9.174 -3.959 -9.445 1.00 72.69 86 THR A N 1
ATOM 692 C CA . THR A 1 86 ? 8.487 -4.490 -8.271 1.00 72.69 86 THR A CA 1
ATOM 693 C C . THR A 1 86 ? 7.563 -3.428 -7.694 1.00 72.69 86 THR A C 1
ATOM 695 O O . THR A 1 86 ? 7.862 -2.233 -7.717 1.00 72.69 86 THR A O 1
ATOM 698 N N . VAL A 1 87 ? 6.421 -3.863 -7.170 1.00 77.00 87 VAL A N 1
ATOM 699 C CA . VAL A 1 87 ? 5.568 -3.011 -6.341 1.00 77.00 87 VAL A CA 1
ATOM 700 C C . VAL A 1 87 ? 5.977 -3.249 -4.898 1.00 77.00 87 VAL A C 1
ATOM 702 O O . VAL A 1 87 ? 5.935 -4.384 -4.427 1.00 77.00 87 VAL A O 1
ATOM 705 N N . ASN A 1 88 ? 6.379 -2.182 -4.216 1.00 78.88 88 ASN A N 1
ATOM 706 C CA . ASN A 1 88 ? 6.712 -2.231 -2.801 1.00 78.88 88 ASN A CA 1
ATOM 707 C C . ASN A 1 88 ? 5.462 -1.842 -2.008 1.00 78.88 88 ASN A C 1
ATOM 709 O O . ASN A 1 88 ? 4.896 -0.777 -2.246 1.00 78.88 88 ASN A O 1
ATOM 713 N N . LEU A 1 89 ? 5.033 -2.719 -1.107 1.00 78.12 89 LEU A N 1
ATOM 714 C CA . LEU A 1 89 ? 3.922 -2.488 -0.185 1.00 78.12 89 LEU A CA 1
ATOM 715 C C . LEU A 1 89 ? 4.488 -2.169 1.197 1.00 78.12 89 LEU A C 1
ATOM 717 O O . LEU A 1 89 ? 5.540 -2.704 1.560 1.00 78.12 89 LEU A O 1
ATOM 721 N N . MET A 1 90 ? 3.790 -1.348 1.979 1.00 79.62 90 MET A N 1
ATOM 722 C CA . MET A 1 90 ? 4.112 -1.213 3.401 1.00 79.62 90 MET A CA 1
ATOM 723 C C . MET A 1 90 ? 3.781 -2.512 4.150 1.00 79.62 90 MET A C 1
ATOM 725 O O . MET A 1 90 ? 2.963 -3.316 3.692 1.00 79.62 90 MET A O 1
ATOM 729 N N . LEU A 1 91 ? 4.404 -2.737 5.309 1.00 80.69 91 LEU A N 1
ATOM 730 C CA . LEU A 1 91 ? 4.203 -3.968 6.085 1.00 80.69 91 LEU A CA 1
ATOM 731 C C . LEU A 1 91 ? 2.745 -4.109 6.544 1.00 80.69 91 LEU A C 1
ATOM 733 O O . LEU A 1 91 ? 2.176 -5.199 6.496 1.00 80.69 91 LEU A O 1
ATOM 737 N N . GLU A 1 92 ? 2.106 -2.998 6.903 1.00 80.38 92 GLU A N 1
ATOM 738 C CA . GLU A 1 92 ? 0.698 -2.933 7.286 1.00 80.38 92 GLU A CA 1
ATOM 739 C C . GLU A 1 92 ? -0.221 -3.251 6.105 1.00 80.38 92 GLU A C 1
ATOM 741 O O . GLU A 1 92 ? -1.186 -4.000 6.252 1.00 80.38 92 GLU A O 1
ATOM 746 N N . GLU A 1 93 ? 0.094 -2.726 4.919 1.00 79.19 93 GLU A N 1
ATOM 747 C CA . GLU A 1 93 ? -0.668 -2.983 3.694 1.00 79.19 93 GLU A CA 1
ATOM 748 C C . GLU A 1 93 ? -0.545 -4.446 3.270 1.00 79.19 93 GLU A C 1
ATOM 750 O O . GLU A 1 93 ? -1.545 -5.090 2.953 1.00 79.19 93 GLU A O 1
ATOM 755 N N . ALA A 1 94 ? 0.672 -4.993 3.304 1.00 83.75 94 ALA A N 1
ATOM 756 C CA . ALA A 1 94 ? 0.928 -6.391 2.997 1.00 83.75 94 ALA A CA 1
ATOM 757 C C . ALA A 1 94 ? 0.192 -7.315 3.980 1.00 83.75 94 ALA A C 1
ATOM 759 O O . ALA A 1 94 ? -0.483 -8.255 3.553 1.00 83.75 94 ALA A O 1
ATOM 760 N N . PHE A 1 95 ? 0.243 -7.011 5.282 1.00 86.19 95 PHE A N 1
ATOM 761 C CA . PHE A 1 95 ? -0.485 -7.768 6.298 1.00 86.19 95 PHE A CA 1
ATOM 762 C C . PHE A 1 95 ? -1.999 -7.671 6.111 1.00 86.19 95 PHE A C 1
ATOM 764 O O . PHE A 1 95 ? -2.697 -8.679 6.198 1.00 86.19 95 PHE A O 1
ATOM 771 N N . PHE A 1 96 ? -2.520 -6.484 5.796 1.00 84.62 96 PHE A N 1
ATOM 772 C CA . PHE A 1 96 ? -3.938 -6.285 5.516 1.00 84.62 96 PHE A CA 1
ATOM 773 C C . PHE A 1 96 ? -4.393 -7.086 4.286 1.00 84.62 96 PHE A C 1
ATOM 775 O O . PHE A 1 96 ? -5.398 -7.799 4.342 1.00 84.62 96 PHE A O 1
ATOM 782 N N . LEU A 1 97 ? -3.635 -7.037 3.188 1.00 83.69 97 LEU A N 1
ATOM 783 C CA . LEU A 1 97 ? -3.937 -7.778 1.960 1.00 83.69 97 LEU A CA 1
ATOM 784 C C . LEU A 1 97 ? -3.887 -9.297 2.169 1.00 83.69 97 LEU A C 1
ATOM 786 O O . LEU A 1 97 ? -4.704 -10.024 1.596 1.00 83.69 97 LEU A O 1
ATOM 790 N N . GLN A 1 98 ? -2.969 -9.779 3.008 1.00 87.19 98 GLN A N 1
ATOM 791 C CA . GLN A 1 98 ? -2.894 -11.187 3.386 1.00 87.19 98 GLN A CA 1
ATOM 792 C C . GLN A 1 98 ? -4.057 -11.585 4.304 1.00 87.19 98 GLN A C 1
ATOM 794 O O . GLN A 1 98 ? -4.790 -12.520 3.999 1.00 87.19 98 GLN A O 1
ATOM 799 N N . ARG A 1 99 ? -4.256 -10.876 5.421 1.00 84.25 99 ARG A N 1
ATOM 800 C CA . ARG A 1 99 ? -5.162 -11.290 6.503 1.00 84.25 99 ARG A CA 1
ATOM 801 C C . ARG A 1 99 ? -6.624 -10.936 6.269 1.00 84.25 99 ARG A C 1
ATOM 803 O O . ARG A 1 99 ? -7.490 -11.747 6.598 1.00 84.25 99 ARG A O 1
ATOM 810 N N . ALA A 1 100 ? -6.901 -9.723 5.796 1.00 79.25 100 ALA A N 1
ATOM 811 C CA . ALA A 1 100 ? -8.262 -9.204 5.662 1.00 79.25 100 ALA A CA 1
ATOM 812 C C . ALA A 1 100 ? -8.872 -9.556 4.303 1.00 79.25 100 ALA A C 1
ATOM 814 O O . ALA A 1 100 ? -10.051 -9.892 4.225 1.00 79.25 100 ALA A O 1
ATOM 815 N N . LEU A 1 101 ? -8.066 -9.494 3.239 1.00 80.31 101 LEU A N 1
ATOM 816 C CA . LEU A 1 101 ? -8.528 -9.748 1.874 1.00 80.31 101 LEU A CA 1
ATOM 817 C C . LEU A 1 101 ? -8.156 -11.140 1.348 1.00 80.31 101 LEU A C 1
ATOM 819 O O . LEU A 1 101 ? -8.780 -11.600 0.392 1.00 80.31 101 LEU A O 1
ATOM 823 N N . GLY A 1 102 ? -7.176 -11.824 1.951 1.00 83.38 102 GLY A N 1
ATOM 824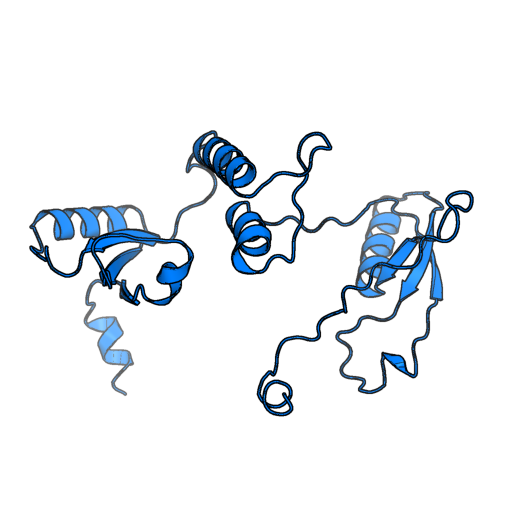 C CA . GLY A 1 102 ? -6.755 -13.161 1.518 1.00 83.38 102 GLY A CA 1
ATOM 825 C C . GLY A 1 102 ? -6.194 -13.189 0.096 1.00 83.38 102 GLY A C 1
ATOM 826 O O . GLY A 1 102 ? -6.235 -14.226 -0.563 1.00 83.38 102 GLY A O 1
ATOM 827 N N . CYS A 1 103 ? -5.733 -12.044 -0.416 1.00 83.25 103 CYS A N 1
ATOM 828 C CA . CYS A 1 103 ? -5.342 -11.879 -1.815 1.00 83.25 103 CYS A CA 1
ATOM 829 C C . CYS A 1 103 ? -3.828 -11.763 -2.017 1.00 83.25 103 CYS A C 1
ATOM 831 O O . CYS A 1 103 ? -3.379 -11.601 -3.152 1.00 83.25 103 CYS A O 1
ATOM 833 N N . LEU A 1 104 ? -3.044 -11.844 -0.939 1.00 84.38 104 LEU A N 1
ATOM 834 C CA . LEU A 1 104 ? -1.589 -11.769 -0.972 1.00 84.38 104 LEU A CA 1
ATOM 835 C C . LEU A 1 104 ? -0.976 -12.924 -0.176 1.00 84.38 104 LEU A C 1
ATOM 837 O O . LEU A 1 104 ? -1.293 -13.114 0.993 1.00 84.38 104 LEU A O 1
ATOM 841 N N . ASN A 1 105 ? -0.062 -13.659 -0.810 1.00 87.50 105 ASN A N 1
ATOM 842 C CA . ASN A 1 105 ? 0.778 -14.653 -0.149 1.00 87.50 105 ASN A CA 1
ATOM 843 C C . ASN A 1 105 ? 2.142 -14.027 0.129 1.00 87.50 105 ASN A C 1
ATOM 845 O O . ASN A 1 105 ? 2.799 -13.556 -0.801 1.00 87.50 105 ASN A O 1
ATOM 849 N N . ILE A 1 106 ? 2.561 -14.030 1.392 1.00 87.88 106 ILE A N 1
ATOM 850 C CA . ILE A 1 106 ? 3.833 -13.444 1.816 1.00 87.88 106 ILE A CA 1
ATOM 851 C C . ILE A 1 106 ? 4.854 -14.569 1.971 1.00 87.88 106 ILE A C 1
ATOM 853 O O . ILE A 1 106 ? 4.585 -15.568 2.637 1.00 87.88 106 ILE A O 1
ATOM 857 N N . PHE A 1 107 ? 6.017 -14.404 1.345 1.00 88.88 107 PHE A N 1
ATOM 858 C CA . PHE A 1 107 ? 7.133 -15.338 1.448 1.00 88.88 107 PHE A CA 1
ATOM 859 C C . PHE A 1 107 ? 8.315 -14.654 2.127 1.00 88.88 107 PHE A C 1
ATOM 861 O O . PHE A 1 107 ? 8.668 -13.533 1.763 1.00 88.88 107 PHE A O 1
ATOM 868 N N . TYR A 1 108 ? 8.939 -15.340 3.079 1.00 86.75 108 TYR A N 1
ATOM 869 C CA . TYR A 1 108 ? 10.173 -14.906 3.729 1.00 86.75 108 TYR A CA 1
ATOM 870 C C . TYR A 1 108 ? 11.150 -16.079 3.747 1.00 86.75 108 TYR A C 1
ATOM 872 O O . TYR A 1 108 ? 10.765 -17.188 4.102 1.00 86.75 108 TYR A O 1
ATOM 880 N N . GLU A 1 109 ? 12.378 -15.863 3.268 1.00 87.88 109 GLU A N 1
ATOM 881 C CA . GLU A 1 109 ? 13.398 -16.920 3.117 1.00 87.88 109 GLU A CA 1
ATOM 882 C C . GLU A 1 109 ? 12.897 -18.174 2.359 1.00 87.88 109 GLU A C 1
ATOM 884 O O . GLU A 1 109 ? 13.285 -19.301 2.648 1.00 87.88 109 GLU A O 1
ATOM 889 N N . ASN A 1 110 ? 12.050 -17.969 1.341 1.00 86.19 110 ASN A N 1
ATOM 890 C CA . ASN A 1 110 ? 11.366 -19.006 0.548 1.00 86.19 110 ASN A CA 1
ATOM 891 C C . ASN A 1 110 ? 10.318 -19.850 1.297 1.00 86.19 110 ASN A C 1
ATOM 893 O O . ASN A 1 110 ? 9.758 -20.774 0.706 1.00 86.19 110 ASN A O 1
ATOM 897 N N . GLU A 1 111 ? 9.981 -19.514 2.540 1.00 88.75 111 GLU A N 1
ATOM 898 C CA . GLU A 1 111 ? 8.850 -20.108 3.249 1.00 88.75 111 GLU A CA 1
ATOM 899 C C . GLU A 1 111 ? 7.605 -19.225 3.147 1.00 88.75 111 GLU A C 1
ATOM 901 O O . GLU A 1 111 ? 7.676 -17.998 3.236 1.00 88.75 111 GLU A O 1
ATOM 906 N N . LEU A 1 112 ? 6.441 -19.856 2.966 1.00 89.00 112 LEU A N 1
ATOM 907 C CA . LEU A 1 112 ? 5.157 -19.165 3.041 1.00 89.00 112 LEU A CA 1
ATOM 908 C C . LEU A 1 112 ? 4.885 -18.788 4.504 1.00 89.00 112 LEU A C 1
ATOM 910 O O . LEU A 1 112 ? 4.781 -19.660 5.370 1.00 89.00 112 LEU A O 1
ATOM 914 N N . LEU A 1 113 ? 4.735 -17.495 4.770 1.00 88.38 113 LEU A N 1
ATOM 915 C CA . LEU A 1 113 ? 4.396 -16.994 6.094 1.00 88.38 113 LEU A CA 1
ATOM 916 C C . LEU A 1 113 ? 2.900 -17.163 6.352 1.00 88.38 113 LEU A C 1
ATOM 918 O O . LEU A 1 113 ? 2.068 -16.630 5.618 1.00 88.38 113 LEU A O 1
ATOM 922 N N . ASP A 1 114 ? 2.561 -17.861 7.433 1.00 89.25 114 ASP A N 1
ATOM 923 C CA . ASP A 1 114 ? 1.209 -17.823 7.989 1.00 89.25 114 ASP A CA 1
ATOM 924 C C . ASP A 1 114 ? 0.964 -16.484 8.703 1.00 89.25 114 ASP A C 1
ATOM 926 O O . ASP A 1 114 ? 1.904 -15.803 9.115 1.00 89.25 114 ASP A O 1
ATOM 930 N N . HIS A 1 115 ? -0.300 -16.121 8.887 1.00 88.12 115 HIS A N 1
ATOM 931 C CA . HIS A 1 115 ? -0.738 -14.839 9.434 1.00 88.12 115 HIS A CA 1
ATOM 932 C C . HIS A 1 115 ? -0.061 -14.495 10.765 1.00 88.12 115 HIS A C 1
ATOM 934 O O . HIS A 1 115 ? 0.392 -13.370 10.956 1.00 88.12 115 HIS A O 1
ATOM 940 N N . SER A 1 116 ? 0.042 -15.461 11.682 1.00 86.38 116 SER A N 1
ATOM 941 C CA . SER A 1 116 ? 0.681 -15.246 12.984 1.00 86.38 116 SER A CA 1
ATOM 942 C C . SER A 1 116 ? 2.179 -14.970 12.852 1.00 86.38 116 SER A C 1
ATOM 944 O O . SER A 1 116 ? 2.684 -14.054 13.494 1.00 86.38 116 SER A O 1
ATOM 946 N N . LYS A 1 117 ? 2.874 -15.706 11.974 1.00 87.75 117 LYS A N 1
ATOM 947 C CA . LYS A 1 117 ? 4.311 -15.515 11.725 1.00 87.75 117 LYS A CA 1
ATOM 948 C C . LYS A 1 117 ? 4.589 -14.194 11.006 1.00 87.75 117 LYS A C 1
ATOM 950 O O . LYS A 1 117 ? 5.555 -13.515 11.330 1.00 87.75 117 LYS A O 1
ATOM 955 N N . ALA A 1 118 ? 3.735 -13.817 10.051 1.00 86.62 118 ALA A N 1
ATOM 956 C CA . ALA A 1 118 ? 3.836 -12.542 9.347 1.00 86.62 118 ALA A CA 1
ATOM 957 C C . ALA A 1 118 ? 3.677 -11.363 10.316 1.00 86.62 118 ALA A C 1
ATOM 959 O O . ALA A 1 118 ? 4.461 -10.421 10.267 1.00 86.62 118 ALA A O 1
ATOM 960 N N . TRP A 1 119 ? 2.708 -11.440 11.237 1.00 84.69 119 TRP A N 1
ATOM 961 C CA . TRP A 1 119 ? 2.499 -10.413 12.259 1.00 84.69 119 TRP A CA 1
ATOM 962 C C . TRP A 1 119 ? 3.694 -10.264 13.203 1.00 84.69 119 TRP A C 1
ATOM 964 O O . TRP A 1 119 ? 4.115 -9.142 13.482 1.00 84.69 119 TRP A O 1
ATOM 974 N N . GLU A 1 120 ? 4.243 -11.382 13.682 1.00 83.38 120 GLU A N 1
ATOM 975 C CA . GLU A 1 120 ? 5.408 -11.387 14.570 1.00 83.38 120 GLU A CA 1
ATOM 976 C C . GLU A 1 120 ? 6.622 -10.750 13.884 1.00 83.38 120 GLU A C 1
ATOM 978 O O . GLU A 1 120 ? 7.202 -9.800 14.413 1.00 83.38 120 GLU A O 1
ATOM 983 N N . LEU A 1 121 ? 6.920 -11.185 12.656 1.00 83.56 121 LEU A N 1
ATOM 984 C CA . LEU A 1 121 ? 8.016 -10.655 11.849 1.00 83.56 121 LEU A CA 1
ATOM 985 C C . LEU A 1 121 ? 7.846 -9.156 11.565 1.00 83.56 121 LEU A C 1
ATOM 987 O O . LEU A 1 121 ? 8.783 -8.375 11.715 1.00 83.56 121 LEU A O 1
ATOM 991 N N . PHE A 1 122 ? 6.651 -8.734 11.152 1.00 83.81 122 PHE A N 1
ATOM 992 C CA . PHE A 1 122 ? 6.404 -7.337 10.796 1.00 83.81 122 PHE A CA 1
ATOM 993 C C . PHE A 1 122 ? 6.462 -6.429 12.015 1.00 83.81 122 PHE A C 1
ATOM 995 O O . PHE A 1 122 ? 7.040 -5.349 11.929 1.00 83.81 122 PHE A O 1
ATOM 1002 N N . SER A 1 123 ? 5.937 -6.888 13.152 1.00 72.81 123 SER A N 1
ATOM 1003 C CA . SER A 1 123 ? 6.057 -6.176 14.424 1.00 72.81 123 SER A CA 1
ATOM 1004 C C . SER A 1 123 ? 7.523 -6.025 14.829 1.00 72.81 123 SER A C 1
ATOM 1006 O O . SER A 1 123 ? 7.944 -4.941 15.215 1.00 72.81 123 SER A O 1
ATOM 1008 N N . GLU A 1 124 ? 8.339 -7.068 14.689 1.00 73.44 124 GLU A N 1
ATOM 1009 C CA . GLU A 1 124 ? 9.765 -6.979 15.003 1.00 73.44 124 GLU A CA 1
ATOM 1010 C C . GLU A 1 124 ? 10.501 -5.966 14.103 1.00 73.44 124 GLU A C 1
ATOM 1012 O O . GLU A 1 124 ? 11.361 -5.226 14.580 1.00 73.44 124 GLU A O 1
ATOM 1017 N N . ILE A 1 125 ? 10.150 -5.895 12.814 1.00 68.56 125 ILE A N 1
ATOM 1018 C CA . ILE A 1 125 ? 10.790 -5.004 11.831 1.00 68.56 125 ILE A CA 1
ATOM 1019 C C . ILE A 1 125 ? 10.351 -3.542 12.004 1.00 68.56 125 ILE A C 1
ATOM 1021 O O . ILE A 1 125 ? 11.200 -2.651 12.022 1.00 68.56 125 ILE A O 1
ATOM 1025 N N . LEU A 1 126 ? 9.050 -3.278 12.167 1.00 59.28 126 LEU A N 1
ATOM 1026 C CA . LEU A 1 126 ? 8.497 -1.921 12.318 1.00 59.28 126 LEU A CA 1
ATOM 1027 C C . LEU A 1 126 ? 9.099 -1.157 13.501 1.00 59.28 126 LEU A C 1
ATOM 1029 O O . LEU A 1 126 ? 9.241 0.065 13.451 1.00 59.28 126 LEU A O 1
ATOM 1033 N N . TYR A 1 127 ? 9.483 -1.875 14.554 1.00 56.03 127 TYR A N 1
ATOM 1034 C CA . TYR A 1 127 ? 10.020 -1.280 15.773 1.00 56.03 127 TYR A CA 1
ATOM 1035 C C . TYR A 1 127 ? 11.551 -1.358 15.889 1.00 56.03 127 TYR A C 1
ATOM 1037 O O . TYR A 1 127 ? 12.085 -0.932 16.913 1.00 56.03 127 TYR A O 1
ATOM 1045 N N . LYS A 1 128 ? 12.273 -1.834 14.859 1.00 46.81 128 LYS A N 1
ATOM 1046 C CA . LYS A 1 128 ? 13.744 -1.957 14.893 1.00 46.81 128 LYS A CA 1
ATOM 1047 C C . LYS A 1 128 ? 14.512 -0.669 14.545 1.00 46.81 128 LYS A C 1
ATOM 1049 O O . LYS A 1 128 ? 15.488 -0.393 15.235 1.00 46.81 128 LYS A O 1
ATOM 1054 N N . ASP A 1 129 ? 14.060 0.148 13.580 1.00 45.50 129 ASP A N 1
ATOM 1055 C CA . ASP A 1 129 ? 14.859 1.286 13.047 1.00 45.50 129 ASP A CA 1
ATOM 1056 C C . ASP A 1 129 ? 14.279 2.710 13.248 1.00 45.50 129 ASP A C 1
ATOM 1058 O O . ASP A 1 129 ? 14.906 3.707 12.889 1.00 45.50 129 ASP A O 1
ATOM 1062 N N . GLY A 1 130 ? 13.136 2.848 13.920 1.00 44.72 130 GLY A N 1
ATOM 1063 C CA . GLY A 1 130 ? 12.753 4.078 14.627 1.00 44.72 130 GLY A CA 1
ATOM 1064 C C . GLY A 1 130 ? 12.260 5.311 13.819 1.00 44.72 130 GLY A C 1
ATOM 1065 O O . GLY A 1 130 ? 12.451 5.449 12.613 1.00 44.72 130 GLY A O 1
ATOM 1066 N N . PRO A 1 131 ? 11.610 6.271 14.513 1.00 45.28 131 PRO A N 1
ATOM 1067 C CA . PRO A 1 131 ? 10.811 7.389 13.968 1.00 45.28 131 PRO A CA 1
ATOM 1068 C C . PRO A 1 131 ? 11.581 8.523 13.249 1.00 45.28 131 PRO A C 1
ATOM 1070 O O . PRO A 1 131 ? 11.064 9.633 13.128 1.00 45.28 131 PRO A O 1
ATOM 1073 N N . ALA A 1 132 ? 12.810 8.291 12.783 1.00 45.06 132 ALA A N 1
ATOM 1074 C CA . ALA A 1 132 ? 13.662 9.336 12.205 1.00 45.06 132 ALA A CA 1
ATOM 1075 C C . ALA A 1 132 ? 13.340 9.680 10.733 1.00 45.06 132 ALA A C 1
ATOM 1077 O O . ALA A 1 132 ? 13.683 10.772 10.286 1.00 45.06 132 ALA A O 1
ATOM 1078 N N . TYR A 1 133 ? 12.676 8.785 9.989 1.00 43.84 133 TYR A N 1
ATOM 1079 C CA . TYR A 1 133 ? 12.477 8.923 8.532 1.00 43.84 133 TYR A CA 1
ATOM 1080 C C . TYR A 1 133 ? 11.034 9.222 8.101 1.00 43.84 133 TYR A C 1
ATOM 1082 O 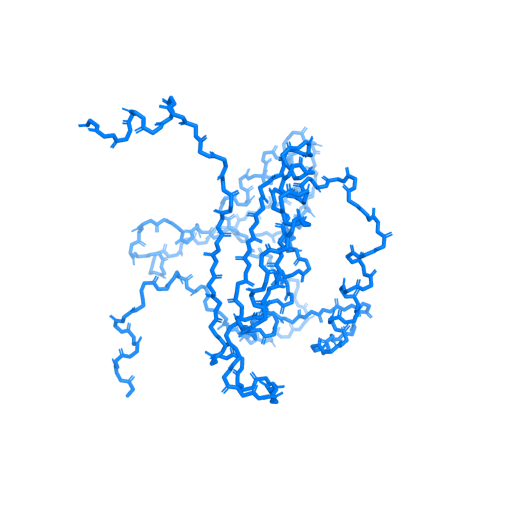O . TYR A 1 133 ? 10.813 9.718 6.999 1.00 43.84 133 TYR A O 1
ATOM 1090 N N . HIS A 1 134 ? 10.053 8.988 8.976 1.00 49.03 134 HIS A N 1
ATOM 1091 C CA . HIS A 1 134 ? 8.649 9.305 8.725 1.00 49.03 134 HIS A CA 1
ATOM 1092 C C . HIS A 1 134 ? 8.087 10.138 9.874 1.00 49.03 134 HIS A C 1
ATOM 1094 O O . HIS A 1 134 ? 7.933 9.665 11.003 1.00 49.03 134 HIS A O 1
ATOM 1100 N N . HIS A 1 135 ? 7.742 11.394 9.587 1.00 50.41 135 HIS A N 1
ATOM 1101 C CA . HIS A 1 135 ? 6.978 12.198 10.530 1.00 50.41 135 HIS A CA 1
ATOM 1102 C C . HIS A 1 135 ? 5.537 11.695 10.532 1.00 50.41 135 HIS A C 1
ATOM 1104 O O . HIS A 1 135 ? 4.769 11.977 9.618 1.00 50.41 135 HIS A O 1
ATOM 1110 N N . ALA A 1 136 ? 5.169 10.937 11.564 1.00 58.84 136 ALA A N 1
ATOM 1111 C CA . ALA A 1 136 ? 3.773 10.600 11.807 1.00 58.84 136 ALA A CA 1
ATOM 1112 C C . ALA A 1 136 ? 2.946 11.894 11.892 1.00 58.84 136 ALA A C 1
ATOM 1114 O O . ALA A 1 136 ? 3.210 12.723 12.763 1.00 58.84 136 ALA A O 1
ATOM 1115 N N . SER A 1 137 ? 1.978 12.064 10.989 1.00 62.69 137 SER A N 1
ATOM 1116 C CA . SER A 1 137 ? 1.093 13.240 10.941 1.00 62.69 137 SER A CA 1
ATOM 1117 C C . SER A 1 137 ? 0.101 13.266 12.102 1.00 62.69 137 SER A C 1
ATOM 1119 O O . SER A 1 137 ? -0.329 14.335 12.531 1.00 62.69 137 SER A O 1
ATOM 1121 N N . TYR A 1 138 ? -0.208 12.086 12.641 1.00 70.06 138 TYR A N 1
ATOM 1122 C CA . TYR A 1 138 ? -1.163 11.900 13.719 1.00 70.06 138 TYR A CA 1
ATOM 1123 C C . TYR A 1 138 ? -0.501 11.256 14.933 1.00 70.06 138 TYR A C 1
ATOM 1125 O O . TYR A 1 138 ? 0.297 10.324 14.815 1.00 70.06 138 TYR A O 1
ATOM 1133 N N . VAL A 1 139 ? -0.866 11.740 16.113 1.00 75.75 139 VAL A N 1
ATOM 1134 C CA . VAL A 1 139 ? -0.724 11.009 17.371 1.00 75.75 139 VAL A CA 1
ATOM 1135 C C . VAL A 1 139 ? -2.089 10.400 17.659 1.00 75.75 139 VAL A C 1
ATOM 1137 O O . VAL A 1 139 ? -3.062 11.136 17.802 1.00 75.75 139 VAL A O 1
ATOM 1140 N N . VAL A 1 140 ? -2.175 9.070 17.693 1.00 79.62 140 VAL A N 1
ATOM 1141 C CA . VAL A 1 140 ? -3.444 8.357 17.894 1.00 79.62 140 VAL A CA 1
ATOM 1142 C C . VAL A 1 140 ? -3.576 7.945 19.355 1.00 79.62 140 VAL A C 1
ATOM 1144 O O . VAL A 1 140 ? -2.713 7.251 19.888 1.00 79.62 140 VAL A O 1
ATOM 1147 N N . LEU A 1 141 ? -4.662 8.358 20.002 1.00 79.38 141 LEU A N 1
ATOM 1148 C CA . LEU A 1 141 ? -5.016 7.961 21.359 1.00 79.38 141 LEU A CA 1
ATOM 1149 C C . LEU A 1 141 ? -6.241 7.051 21.313 1.00 79.38 141 LEU A C 1
ATOM 1151 O O . LEU A 1 141 ? -7.308 7.464 20.870 1.00 79.38 141 LEU A O 1
ATOM 1155 N N . ILE A 1 142 ? -6.088 5.811 21.772 1.00 82.31 142 ILE A N 1
ATOM 1156 C CA . ILE A 1 142 ? -7.176 4.830 21.817 1.00 82.31 142 ILE A CA 1
ATOM 1157 C C . ILE A 1 142 ? -7.818 4.891 23.200 1.00 82.31 142 ILE A C 1
ATOM 1159 O O . ILE A 1 142 ? -7.135 4.715 24.209 1.00 82.31 142 ILE A O 1
ATOM 1163 N N . GLN A 1 143 ? -9.126 5.137 23.250 1.00 79.38 143 GLN A N 1
ATOM 1164 C CA . GLN A 1 143 ? -9.877 5.213 24.498 1.00 79.38 143 GLN A CA 1
ATOM 1165 C C . GLN A 1 143 ? -11.101 4.299 24.459 1.00 79.38 143 GLN A C 1
ATOM 1167 O O . GLN A 1 143 ? -11.873 4.299 23.504 1.00 79.38 143 GLN A O 1
ATOM 1172 N N . GLU A 1 144 ? -11.297 3.538 25.529 1.00 77.31 144 GLU A N 1
ATOM 1173 C CA . GLU A 1 144 ? -12.535 2.803 25.773 1.00 77.31 144 GLU A CA 1
ATOM 1174 C C . GLU A 1 144 ? -13.656 3.788 26.132 1.00 77.31 144 GLU A C 1
ATOM 1176 O O . GLU A 1 144 ? -13.463 4.661 26.983 1.00 77.31 144 GLU A O 1
ATOM 1181 N N . HIS A 1 145 ? -14.820 3.661 25.486 1.00 67.00 145 HIS A N 1
ATOM 1182 C CA . HIS A 1 145 ? -15.901 4.648 25.590 1.00 67.00 145 HIS A CA 1
ATOM 1183 C C . HIS A 1 145 ? -16.320 4.969 27.039 1.00 67.00 145 HIS A C 1
ATOM 1185 O O . HIS A 1 145 ? -16.615 6.126 27.345 1.00 67.00 145 HIS A O 1
ATOM 1191 N N . GLU A 1 146 ? -16.326 3.978 27.932 1.00 60.97 146 GLU A N 1
ATOM 1192 C CA . GLU A 1 146 ? -16.925 4.116 29.265 1.00 60.97 146 GLU A CA 1
ATOM 1193 C C . GLU A 1 146 ? -16.004 4.762 30.314 1.00 60.97 146 GLU A C 1
ATOM 1195 O O . GLU A 1 146 ? -16.486 5.335 31.289 1.00 60.97 146 GLU A O 1
ATOM 1200 N N . LYS A 1 147 ? -14.678 4.769 30.109 1.00 57.38 147 LYS A N 1
ATOM 1201 C CA . LYS A 1 147 ? -13.699 5.353 31.055 1.00 57.38 147 LYS A CA 1
ATOM 1202 C C . LYS A 1 147 ? -13.295 6.772 30.659 1.00 57.38 147 LYS A C 1
ATOM 1204 O O . LYS A 1 147 ? -12.121 7.146 30.638 1.00 57.38 147 LYS A O 1
ATOM 1209 N N . GLY A 1 148 ? -14.294 7.564 30.296 1.00 55.97 148 GLY A N 1
ATOM 1210 C CA . GLY A 1 148 ? -14.159 8.947 29.859 1.00 55.97 148 GLY A CA 1
ATOM 1211 C C . GLY A 1 148 ? -13.938 9.936 30.998 1.00 55.97 148 GLY A C 1
ATOM 1212 O O . GLY A 1 148 ? -14.787 10.796 31.192 1.00 55.97 148 GLY A O 1
ATOM 1213 N N . ASN A 1 149 ? -12.813 9.878 31.716 1.00 53.59 149 ASN A N 1
ATOM 1214 C CA . ASN A 1 149 ? -12.336 11.077 32.408 1.00 53.59 149 ASN A CA 1
ATOM 1215 C C . ASN A 1 149 ? -11.325 11.776 31.505 1.00 53.59 149 ASN A C 1
ATOM 1217 O O . ASN A 1 149 ? -10.221 11.282 31.276 1.00 53.59 149 ASN A O 1
ATOM 1221 N N . LEU A 1 150 ? -11.747 12.915 30.953 1.00 59.03 150 LEU A N 1
ATOM 1222 C CA . LEU A 1 150 ? -10.901 13.806 30.172 1.00 59.03 150 LEU A CA 1
ATOM 1223 C C . LEU A 1 150 ? -9.929 14.500 31.138 1.00 59.03 150 LEU A C 1
ATOM 1225 O O . LEU A 1 150 ? -10.171 15.612 31.601 1.00 59.03 150 LEU A O 1
ATOM 1229 N N . ASP A 1 151 ? -8.888 13.777 31.535 1.00 61.00 151 ASP A N 1
ATOM 1230 C CA . ASP A 1 151 ? -7.937 14.248 32.531 1.00 61.00 151 ASP A CA 1
ATOM 1231 C C . ASP A 1 151 ? -7.116 15.421 31.974 1.00 61.00 151 ASP A C 1
ATOM 1233 O O . ASP A 1 151 ? -6.890 15.538 30.766 1.00 61.00 151 ASP A O 1
ATOM 1237 N N . THR A 1 152 ? -6.624 16.283 32.859 1.00 60.78 152 THR A N 1
ATOM 1238 C CA . THR A 1 152 ? -5.728 17.416 32.540 1.00 60.78 152 THR A CA 1
ATOM 1239 C C . THR A 1 152 ? -4.540 17.015 31.645 1.00 60.78 152 THR A C 1
ATOM 1241 O O . THR A 1 152 ? -4.044 17.813 30.843 1.00 60.78 152 THR A O 1
ATOM 1244 N N . SER A 1 153 ? -4.157 15.740 31.707 1.00 69.56 153 SER A N 1
ATOM 1245 C CA . SER A 1 153 ? -3.188 15.050 30.855 1.00 69.56 153 SER A CA 1
ATOM 1246 C C . SER A 1 153 ? -3.478 15.146 29.347 1.00 69.56 153 SER A C 1
ATOM 1248 O O . SER A 1 153 ? -2.538 15.270 28.566 1.00 69.56 153 SER A O 1
ATOM 1250 N N . LEU A 1 154 ? -4.745 15.158 28.908 1.00 77.38 154 LEU A N 1
ATOM 1251 C CA . LEU A 1 154 ? -5.110 15.283 27.485 1.00 77.38 154 LEU A CA 1
ATOM 1252 C C . LEU A 1 154 ? -4.801 16.670 26.920 1.00 77.38 154 LEU A C 1
ATOM 1254 O O . LEU A 1 154 ? -4.361 16.787 25.777 1.00 77.38 154 LEU A O 1
ATOM 1258 N N . MET A 1 155 ? -4.958 17.725 27.726 1.00 75.50 155 MET A N 1
ATOM 1259 C CA . MET A 1 155 ? -4.561 19.075 27.313 1.00 75.50 155 MET A CA 1
ATOM 1260 C C . MET A 1 155 ? -3.036 19.205 27.227 1.00 75.50 155 MET A C 1
ATOM 1262 O O . MET A 1 155 ? -2.521 19.848 26.310 1.00 75.50 155 MET A O 1
ATOM 1266 N N . GLY A 1 156 ? -2.310 18.558 28.147 1.00 78.56 156 GLY A N 1
ATOM 1267 C CA . GLY A 1 156 ? -0.852 18.442 28.081 1.00 78.56 156 GLY A CA 1
ATOM 1268 C C . GLY A 1 156 ? -0.396 17.714 26.816 1.00 78.56 156 GLY A C 1
ATOM 1269 O O . GLY A 1 156 ? 0.463 18.213 26.090 1.00 78.56 156 GLY A O 1
ATOM 1270 N N . LEU A 1 157 ? -1.039 16.589 26.501 1.00 77.31 157 LEU A N 1
ATOM 1271 C CA . LEU A 1 157 ? -0.751 15.793 25.312 1.00 77.31 157 LEU A CA 1
ATOM 1272 C C . LEU A 1 157 ? -1.044 16.564 24.021 1.00 77.31 157 LEU A C 1
ATOM 1274 O O . LEU A 1 157 ? -0.209 16.584 23.121 1.00 77.31 157 LEU A O 1
ATOM 1278 N N .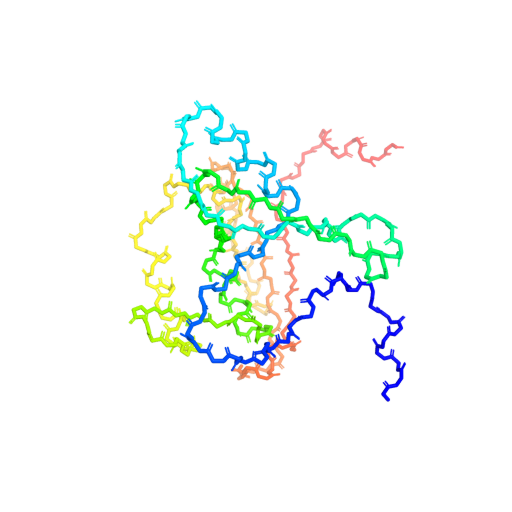 HIS A 1 158 ? -2.183 17.252 23.942 1.00 79.56 158 HIS A N 1
ATOM 1279 C CA . HIS A 1 158 ? -2.520 18.098 22.798 1.00 79.56 158 HIS A CA 1
ATOM 1280 C C . HIS A 1 158 ? -1.462 19.187 22.571 1.00 79.56 158 HIS A C 1
ATOM 1282 O O . HIS A 1 158 ? -1.004 19.386 21.449 1.00 79.56 158 HIS A O 1
ATOM 1288 N N . ARG A 1 159 ? -0.990 19.838 23.644 1.00 80.44 159 ARG A N 1
ATOM 1289 C CA . ARG A 1 159 ? 0.081 20.841 23.559 1.00 80.44 159 ARG A CA 1
ATOM 1290 C C . ARG A 1 159 ? 1.404 20.243 23.066 1.00 80.44 159 ARG A C 1
ATOM 1292 O O . ARG A 1 159 ? 2.125 20.891 22.307 1.00 80.44 159 ARG A O 1
ATOM 1299 N N . MET A 1 160 ? 1.728 19.015 23.472 1.00 79.19 160 MET A N 1
ATOM 1300 C CA . MET A 1 160 ? 2.906 18.297 22.971 1.00 79.19 160 MET A CA 1
ATOM 1301 C C . MET A 1 160 ? 2.781 17.957 21.482 1.00 79.19 160 MET A C 1
ATOM 1303 O O . MET A 1 160 ? 3.752 18.119 20.746 1.00 79.19 160 MET A O 1
ATOM 1307 N N . CYS A 1 161 ? 1.593 17.541 21.033 1.00 76.44 161 CYS A N 1
ATOM 1308 C CA . CYS A 1 161 ? 1.319 17.240 19.627 1.00 76.44 161 CYS A CA 1
ATOM 1309 C C . CYS A 1 161 ? 1.461 18.492 18.752 1.00 76.44 161 CYS A C 1
ATOM 1311 O O . CYS A 1 161 ? 2.197 18.454 17.768 1.00 76.44 161 CYS A O 1
ATOM 1313 N N . GLU A 1 162 ? 0.879 19.624 19.168 1.00 75.38 162 GLU A N 1
ATOM 1314 C CA . GLU A 1 162 ? 1.034 20.910 18.470 1.00 75.38 162 GLU A CA 1
ATOM 1315 C C . GLU A 1 162 ? 2.505 21.331 18.368 1.00 75.38 162 GLU A C 1
ATOM 1317 O O . GLU A 1 162 ? 2.965 21.746 17.306 1.00 75.38 162 GLU A O 1
ATOM 1322 N N . THR A 1 163 ? 3.267 21.184 19.457 1.00 75.50 163 THR A N 1
ATOM 1323 C CA . THR A 1 163 ? 4.698 21.537 19.475 1.00 75.50 163 THR A CA 1
ATOM 1324 C C . THR A 1 163 ? 5.513 20.645 18.532 1.00 75.50 163 THR A C 1
ATOM 1326 O O . THR A 1 163 ? 6.507 21.090 17.965 1.00 75.50 163 THR A O 1
ATOM 1329 N N . ALA A 1 164 ? 5.082 19.397 18.335 1.00 72.00 164 ALA A N 1
ATOM 1330 C CA . ALA A 1 164 ? 5.698 18.438 17.425 1.00 72.00 164 ALA A CA 1
ATOM 1331 C C . ALA A 1 164 ? 5.176 18.528 15.975 1.00 72.00 164 ALA A C 1
ATOM 1333 O O . ALA A 1 164 ? 5.596 17.726 15.142 1.00 72.00 164 ALA A O 1
ATOM 1334 N N . GLY A 1 165 ? 4.263 19.463 15.673 1.00 70.88 165 GLY A N 1
ATOM 1335 C CA . GLY A 1 165 ? 3.647 19.603 14.350 1.00 70.88 165 GLY A CA 1
ATOM 1336 C C . GLY A 1 165 ? 2.729 18.437 13.967 1.00 70.88 165 GLY A C 1
ATOM 1337 O O . GLY A 1 165 ? 2.602 18.131 12.784 1.00 70.88 165 GLY A O 1
ATOM 1338 N N . LYS A 1 166 ? 2.127 17.762 14.954 1.00 78.12 166 LYS A N 1
ATOM 1339 C CA . LYS A 1 166 ? 1.246 16.601 14.764 1.00 78.12 166 LYS A CA 1
ATOM 1340 C C . LYS A 1 166 ? -0.175 16.908 15.222 1.00 78.12 166 LYS A C 1
ATOM 1342 O O . LYS A 1 166 ? -0.370 17.638 16.194 1.00 78.12 166 LYS A O 1
ATOM 1347 N N . GLU A 1 167 ? -1.161 16.296 14.576 1.00 76.94 167 GLU A N 1
ATOM 1348 C CA . GLU A 1 167 ? -2.561 16.374 15.001 1.00 76.94 167 GLU A CA 1
ATOM 1349 C C . GLU A 1 167 ? -2.900 15.230 15.971 1.00 76.94 167 GLU A C 1
ATOM 1351 O O . GLU A 1 167 ? -2.420 14.106 15.820 1.00 76.94 167 GLU A O 1
ATOM 1356 N N . LEU A 1 168 ? -3.722 15.501 16.989 1.00 81.25 168 LEU A N 1
ATOM 1357 C CA . LEU A 1 168 ? -4.155 14.485 17.953 1.00 81.25 168 LEU A CA 1
ATOM 1358 C C . LEU A 1 168 ? -5.476 13.858 17.488 1.00 81.25 168 LEU A C 1
ATOM 1360 O O . LEU A 1 168 ? -6.511 14.526 17.469 1.00 81.25 168 LEU A O 1
ATOM 1364 N N . LEU A 1 169 ? -5.444 12.572 17.142 1.00 83.06 169 LEU A N 1
ATOM 1365 C CA . LEU A 1 169 ? -6.615 11.777 16.777 1.00 83.06 169 LEU A CA 1
ATOM 1366 C C . LEU A 1 169 ? -7.007 10.879 17.952 1.00 83.06 169 LEU A C 1
ATOM 1368 O O . LEU A 1 169 ? -6.226 10.038 18.384 1.00 83.06 169 LEU A O 1
ATOM 1372 N N . ILE A 1 170 ? -8.220 11.033 18.469 1.00 83.56 170 ILE A N 1
ATOM 1373 C CA . ILE A 1 170 ? -8.760 10.185 19.531 1.00 83.56 170 ILE A CA 1
ATOM 1374 C C . ILE A 1 170 ? -9.699 9.159 18.896 1.00 83.56 170 ILE A C 1
ATOM 1376 O O . ILE A 1 170 ? -10.715 9.519 18.305 1.00 83.56 170 ILE A O 1
ATOM 1380 N N . CYS A 1 171 ? -9.378 7.880 19.047 1.00 84.00 171 CYS A N 1
ATOM 1381 C CA . CYS A 1 171 ? -10.199 6.764 18.598 1.00 84.00 171 CYS A CA 1
ATOM 1382 C C . CYS A 1 171 ? -10.944 6.181 19.797 1.00 84.00 171 CYS A C 1
ATOM 1384 O O . CYS A 1 171 ? -10.364 5.478 20.626 1.00 84.00 171 CYS A O 1
ATOM 1386 N N . GLN A 1 172 ? -12.238 6.478 19.892 1.00 84.38 172 GLN A N 1
ATOM 1387 C CA . GLN A 1 172 ? -13.112 5.896 20.902 1.00 84.38 172 GLN A CA 1
ATOM 1388 C C . GLN A 1 172 ? -13.625 4.546 2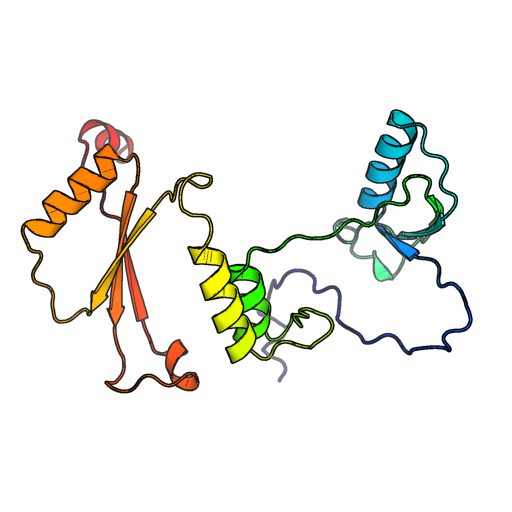0.417 1.00 84.38 172 GLN A C 1
ATOM 1390 O O . GLN A 1 172 ? -14.362 4.471 19.432 1.00 84.38 172 GLN A O 1
ATOM 1395 N N . VAL A 1 173 ? -13.225 3.484 21.108 1.00 83.56 173 VAL A N 1
ATOM 1396 C CA . VAL A 1 173 ? -13.597 2.112 20.769 1.00 83.56 173 VAL A CA 1
ATOM 1397 C C . VAL A 1 173 ? -14.817 1.706 21.586 1.00 83.56 173 VAL A C 1
ATOM 1399 O O . VAL A 1 173 ? -14.834 1.810 22.815 1.00 83.56 173 VAL A O 1
ATOM 1402 N N . TYR A 1 174 ? -15.843 1.253 20.874 1.00 81.88 174 TYR A N 1
ATOM 1403 C CA . TYR A 1 174 ? -17.061 0.672 21.414 1.00 81.88 174 TYR A CA 1
ATOM 1404 C C . TYR A 1 174 ? -16.931 -0.844 21.314 1.00 81.88 174 TYR A C 1
ATOM 1406 O O . TYR A 1 174 ? -17.062 -1.418 20.225 1.00 81.88 174 TYR A O 1
ATOM 1414 N N . TRP A 1 175 ? -16.650 -1.478 22.448 1.00 77.38 175 TRP A N 1
ATOM 1415 C CA . TRP A 1 175 ? -16.569 -2.929 22.535 1.00 77.38 175 TRP A CA 1
ATOM 1416 C C . TRP A 1 175 ? -17.980 -3.528 22.580 1.00 77.38 175 TRP A C 1
ATOM 1418 O O . TRP A 1 175 ? -18.796 -3.099 23.394 1.00 77.38 175 TRP A O 1
ATOM 1428 N N . PRO A 1 176 ? -18.304 -4.491 21.701 1.00 69.25 176 PRO A N 1
ATOM 1429 C CA . PRO A 1 176 ? -19.617 -5.126 21.691 1.00 69.25 176 PRO A CA 1
ATOM 1430 C C . PRO A 1 176 ? -19.788 -6.181 22.800 1.00 69.25 176 PRO A C 1
ATOM 1432 O O . PRO A 1 176 ? -20.925 -6.426 23.179 1.00 69.25 176 PRO A O 1
ATOM 1435 N N . ASN A 1 177 ? -18.698 -6.795 23.291 1.00 71.19 177 ASN A N 1
ATOM 1436 C CA . ASN A 1 177 ? -18.631 -7.797 24.373 1.00 71.19 177 ASN A CA 1
ATOM 1437 C C . ASN A 1 177 ? -17.230 -7.770 25.036 1.00 71.19 177 ASN A C 1
ATOM 1439 O O . ASN A 1 177 ? -16.281 -7.312 24.398 1.00 71.19 177 ASN A O 1
ATOM 1443 N N . ASP A 1 178 ? -17.088 -8.330 26.249 1.00 65.88 178 ASP A N 1
ATOM 1444 C CA . ASP A 1 178 ? -15.812 -8.413 26.999 1.00 65.88 178 ASP A CA 1
ATOM 1445 C C . ASP A 1 178 ? -14.763 -9.353 26.363 1.00 65.88 178 ASP A C 1
ATOM 1447 O O . ASP A 1 178 ? -13.566 -9.210 26.607 1.00 65.88 178 ASP A O 1
ATOM 1451 N N . GLU A 1 179 ? -15.188 -10.301 25.518 1.00 62.78 179 GLU A N 1
ATOM 1452 C CA . GLU A 1 179 ? -14.294 -11.206 24.785 1.00 62.78 179 GLU A CA 1
ATOM 1453 C C . GLU A 1 179 ? -14.262 -10.876 23.285 1.00 62.78 179 GLU A C 1
ATOM 1455 O O . GLU A 1 179 ? -15.273 -10.935 22.573 1.00 62.78 179 GLU A O 1
ATOM 1460 N N . VAL A 1 180 ? -13.066 -10.550 22.791 1.00 63.19 180 VAL A N 1
ATOM 1461 C CA . VAL A 1 180 ? -12.814 -10.209 21.387 1.00 63.19 180 VAL A CA 1
ATOM 1462 C C . VAL A 1 180 ? -12.298 -11.441 20.647 1.00 63.19 180 VAL A C 1
ATOM 1464 O O . VAL A 1 180 ? -11.183 -11.894 20.885 1.00 63.19 180 VAL A O 1
ATOM 1467 N N . ASN A 1 181 ? -13.091 -11.938 19.698 1.00 68.44 181 ASN A N 1
ATOM 1468 C CA . ASN A 1 181 ? -12.697 -12.992 18.761 1.00 68.44 181 ASN A CA 1
ATOM 1469 C C . ASN A 1 181 ? -12.555 -12.424 17.336 1.00 68.44 181 ASN A C 1
ATOM 1471 O O . ASN A 1 181 ? -13.230 -11.441 17.015 1.00 68.44 181 ASN A O 1
ATOM 1475 N N . PRO A 1 182 ? -11.746 -13.042 16.451 1.00 62.28 182 PRO A N 1
ATOM 1476 C CA . PRO A 1 182 ? -11.555 -12.579 15.072 1.00 62.28 182 PRO A CA 1
ATOM 1477 C C . PRO A 1 182 ? -12.858 -12.419 14.276 1.00 62.28 182 PRO A C 1
ATOM 1479 O O . PRO A 1 182 ? -12.973 -11.503 13.468 1.00 62.28 182 PRO A O 1
ATOM 1482 N N . ASP A 1 183 ? -13.859 -13.256 14.554 1.00 67.50 183 ASP A N 1
ATOM 1483 C CA . ASP A 1 183 ? -15.174 -13.207 13.901 1.00 67.50 183 ASP A CA 1
ATOM 1484 C C . ASP A 1 183 ? -16.047 -12.038 14.394 1.00 67.50 183 ASP A C 1
ATOM 1486 O O . ASP A 1 183 ? -16.972 -11.610 13.707 1.00 67.50 183 ASP A O 1
ATOM 1490 N N . ASN A 1 184 ? -15.732 -11.481 15.569 1.00 66.56 184 ASN A N 1
ATOM 1491 C CA . ASN A 1 184 ? -16.465 -10.380 16.198 1.00 66.56 184 ASN A CA 1
ATOM 1492 C C . ASN A 1 184 ? -15.819 -9.008 15.945 1.00 66.56 184 ASN A C 1
ATOM 1494 O O . ASN A 1 184 ? -16.378 -7.993 16.366 1.00 66.56 184 ASN A O 1
ATOM 1498 N N . LEU A 1 185 ? -14.683 -8.950 15.236 1.00 67.19 185 LEU A N 1
ATOM 1499 C CA . LEU A 1 185 ? -13.997 -7.698 14.886 1.00 67.19 185 LEU A CA 1
ATOM 1500 C C . LEU A 1 185 ? -14.911 -6.736 14.112 1.00 67.19 185 LEU A C 1
ATOM 1502 O O . LEU A 1 185 ? -14.841 -5.528 14.317 1.00 67.19 185 LEU A O 1
ATOM 1506 N N . SER A 1 186 ? -15.820 -7.259 13.282 1.00 70.44 186 SER A N 1
ATOM 1507 C CA . SER A 1 186 ? -16.784 -6.451 12.520 1.00 70.44 186 SER A CA 1
ATOM 1508 C C . SER A 1 186 ? -17.814 -5.727 13.389 1.00 70.44 186 SER A C 1
ATOM 1510 O O . SER A 1 186 ? -18.473 -4.801 12.921 1.00 70.44 186 SER A O 1
ATOM 1512 N N . ASN A 1 187 ? -17.985 -6.162 14.638 1.00 76.81 187 ASN A N 1
ATOM 1513 C CA . ASN A 1 187 ? -18.956 -5.590 15.566 1.00 76.81 187 ASN A CA 1
ATOM 1514 C C . ASN A 1 187 ? -18.351 -4.463 16.413 1.00 76.81 187 ASN A C 1
ATOM 1516 O O . ASN A 1 187 ? -19.090 -3.758 17.101 1.00 76.81 187 ASN A O 1
ATOM 1520 N N . ILE A 1 188 ? -17.028 -4.277 16.357 1.00 80.12 188 ILE A N 1
ATOM 1521 C CA . ILE A 1 188 ? -16.346 -3.162 17.007 1.00 80.12 188 ILE A CA 1
ATOM 1522 C C . ILE A 1 188 ? -16.683 -1.892 16.236 1.00 80.12 188 ILE A C 1
ATOM 1524 O O . ILE A 1 188 ? -16.485 -1.808 15.023 1.00 80.12 188 ILE A O 1
ATOM 1528 N N . ARG A 1 189 ? -17.184 -0.881 16.945 1.00 80.06 189 ARG A N 1
ATOM 1529 C CA . ARG A 1 189 ? -17.374 0.450 16.365 1.00 80.06 189 ARG A CA 1
ATOM 1530 C C . ARG A 1 189 ? -16.288 1.369 16.879 1.00 80.06 189 ARG A C 1
ATOM 1532 O O . ARG A 1 189 ? -15.986 1.378 18.068 1.00 80.06 189 ARG A O 1
ATOM 1539 N N . ILE A 1 190 ? -15.718 2.151 15.977 1.00 84.88 190 ILE A N 1
ATOM 1540 C CA . ILE A 1 190 ? -14.716 3.155 16.308 1.00 84.88 190 ILE A CA 1
ATOM 1541 C C . ILE A 1 190 ? -15.319 4.509 15.968 1.00 84.88 190 ILE A C 1
ATOM 1543 O O . ILE A 1 190 ? -15.859 4.703 14.879 1.00 84.88 190 ILE A O 1
ATOM 1547 N N . LYS A 1 191 ? -15.258 5.437 16.917 1.00 83.25 191 LYS A N 1
ATOM 1548 C CA . LYS A 1 191 ? -15.567 6.842 16.689 1.00 83.25 191 LYS A CA 1
ATOM 1549 C C . LYS A 1 191 ? -14.269 7.623 16.710 1.00 83.25 191 LYS A C 1
ATOM 1551 O O . LYS A 1 191 ? -13.578 7.673 17.725 1.00 83.25 191 LYS A O 1
ATOM 1556 N N . GLU A 1 192 ? -13.970 8.244 15.587 1.00 82.75 192 GLU A N 1
ATOM 1557 C CA . GLU A 1 192 ? -12.798 9.086 15.414 1.00 82.75 192 GLU A CA 1
ATOM 1558 C C . GLU A 1 192 ? -13.132 10.523 15.822 1.00 82.75 192 GLU A C 1
ATOM 1560 O O . GLU A 1 192 ? -14.157 11.083 15.427 1.00 82.75 192 GLU A O 1
ATOM 1565 N N . ILE A 1 193 ? -12.277 11.118 16.648 1.00 81.56 193 ILE A N 1
ATOM 1566 C CA . ILE A 1 193 ? -12.390 12.497 17.112 1.00 81.56 193 ILE A CA 1
ATOM 1567 C C . ILE A 1 193 ? -11.045 13.168 16.871 1.00 81.56 193 ILE A C 1
ATOM 1569 O O . ILE A 1 193 ? -10.074 12.919 17.581 1.00 81.56 193 ILE A O 1
ATOM 1573 N N . LEU A 1 194 ? -10.991 14.036 15.867 1.00 81.62 194 LEU A N 1
ATOM 1574 C CA . LEU A 1 194 ? -9.812 14.847 15.599 1.00 81.62 194 LEU A CA 1
ATOM 1575 C C . LEU A 1 194 ? -9.844 16.088 16.490 1.00 81.62 194 LEU A C 1
ATOM 1577 O O . LEU A 1 194 ? -10.737 16.929 16.376 1.00 81.62 194 LEU A O 1
ATOM 1581 N N . MET A 1 195 ? -8.876 16.199 17.392 1.00 75.50 195 MET A N 1
ATOM 1582 C CA . MET A 1 195 ? -8.789 17.325 18.308 1.00 75.50 195 MET A CA 1
ATOM 1583 C C . MET A 1 195 ? -8.024 18.459 17.625 1.00 75.50 195 MET A C 1
ATOM 1585 O O . MET A 1 195 ? -6.822 18.358 17.385 1.00 75.50 195 MET A O 1
ATOM 1589 N N . LYS A 1 196 ? -8.748 19.530 17.289 1.00 74.62 196 LYS A N 1
ATOM 1590 C CA . LYS A 1 196 ? -8.189 20.756 16.716 1.00 74.62 196 LYS A CA 1
ATOM 1591 C C . LYS A 1 196 ? -8.341 21.916 17.682 1.00 74.62 196 LYS A C 1
ATOM 1593 O O . LYS A 1 196 ? -9.329 22.028 18.409 1.00 74.62 196 LYS A O 1
ATOM 1598 N N . ARG A 1 197 ? -7.375 22.828 17.639 1.00 68.75 197 ARG A N 1
ATOM 1599 C CA . ARG A 1 197 ? -7.485 24.115 18.312 1.00 68.75 197 ARG A CA 1
ATOM 1600 C C . ARG A 1 197 ? -8.457 25.008 17.556 1.00 68.75 197 ARG A C 1
ATOM 1602 O O . ARG A 1 197 ? -8.297 25.238 16.364 1.00 68.75 197 ARG A O 1
ATOM 1609 N N . TRP A 1 198 ? -9.425 25.561 18.274 1.00 66.75 198 TRP A N 1
ATOM 1610 C CA . TRP A 1 198 ? -10.333 26.548 17.707 1.00 66.75 198 TRP A CA 1
ATOM 1611 C C . TRP A 1 198 ? -9.591 27.864 17.431 1.00 66.75 198 TRP A C 1
ATOM 1613 O O . TRP A 1 198 ? -8.973 28.442 18.333 1.00 66.75 198 TRP A O 1
ATOM 1623 N N . ILE A 1 199 ? -9.643 28.341 16.186 1.00 71.81 199 ILE A N 1
ATOM 1624 C CA . ILE A 1 199 ? -8.999 29.583 15.751 1.00 71.81 199 ILE A CA 1
ATOM 1625 C C . ILE A 1 199 ? -10.055 30.483 15.100 1.00 71.81 199 ILE A C 1
ATOM 1627 O O . ILE A 1 199 ? -10.503 30.244 13.981 1.00 71.81 199 ILE A O 1
ATOM 1631 N N . SER A 1 200 ? -10.405 31.577 15.785 1.00 60.00 200 SER A N 1
ATOM 1632 C CA . SER A 1 200 ? -11.485 32.502 15.382 1.00 60.00 200 SER A CA 1
ATOM 1633 C C . SER A 1 200 ? -11.351 33.139 13.988 1.00 60.00 200 SER A C 1
ATOM 1635 O O . SER A 1 200 ? -12.313 33.721 13.485 1.00 60.00 200 SER A O 1
ATOM 1637 N N . SER A 1 201 ? -10.156 33.125 13.391 1.00 67.38 201 SER A N 1
ATOM 1638 C CA . SER A 1 201 ? -9.892 33.675 12.057 1.00 67.38 201 SER A CA 1
ATOM 1639 C C . SER A 1 201 ? -10.157 32.679 10.928 1.00 67.38 201 SER A C 1
ATOM 1641 O O . SER A 1 201 ? -10.449 33.119 9.822 1.00 67.38 201 SER A O 1
ATOM 1643 N N . GLN A 1 202 ? -10.081 31.374 11.198 1.00 61.75 202 GLN A N 1
ATOM 1644 C CA . GLN A 1 202 ? -10.361 30.317 10.219 1.00 61.75 202 GLN A CA 1
ATOM 1645 C C . GLN A 1 202 ? -11.873 30.067 10.116 1.00 61.75 202 GLN A C 1
ATOM 1647 O O . GLN A 1 202 ? -12.429 30.028 9.027 1.00 61.75 202 GLN A O 1
ATOM 1652 N N . GLU A 1 203 ? -12.558 30.068 11.256 1.00 61.12 203 GLU A N 1
ATOM 1653 C CA . GLU A 1 203 ? -14.010 29.842 11.372 1.00 61.12 203 GLU A CA 1
ATOM 1654 C C . GLU A 1 203 ? -14.868 30.945 10.735 1.00 61.12 203 GLU A C 1
ATOM 1656 O O . GLU A 1 203 ? -15.968 30.702 10.251 1.00 61.12 203 GLU A O 1
ATOM 1661 N N . ARG A 1 204 ? -14.351 32.180 10.674 1.00 55.41 204 ARG A N 1
ATOM 1662 C CA . ARG A 1 204 ? -15.040 33.302 10.016 1.00 55.41 204 ARG A CA 1
ATOM 1663 C C . ARG A 1 204 ? -15.145 33.152 8.496 1.00 55.41 204 ARG A C 1
ATOM 1665 O O . ARG A 1 204 ? -15.951 33.855 7.896 1.00 55.41 204 ARG A O 1
ATOM 1672 N N . GLN A 1 205 ? -14.334 32.292 7.878 1.00 56.38 205 GLN A N 1
ATOM 1673 C CA . GLN A 1 205 ? -14.350 32.069 6.429 1.00 56.38 205 GLN A CA 1
ATOM 1674 C C . GLN A 1 205 ? -15.337 30.974 6.003 1.00 56.38 205 GLN A C 1
ATOM 1676 O O . GLN A 1 205 ? -15.749 30.970 4.851 1.00 56.38 205 GLN A O 1
ATOM 1681 N N . GLU A 1 206 ? -15.754 30.087 6.912 1.00 53.50 206 GLU A N 1
ATOM 1682 C CA . GLU A 1 206 ? -16.689 28.992 6.600 1.00 53.50 206 GLU A CA 1
ATOM 1683 C C . GLU A 1 206 ? -18.168 29.411 6.677 1.00 53.50 206 GLU A C 1
ATOM 1685 O O . GLU A 1 206 ? -19.046 28.679 6.231 1.00 53.50 206 GLU A O 1
ATOM 1690 N N . THR A 1 207 ? -18.468 30.594 7.227 1.00 48.78 207 THR A N 1
ATOM 1691 C CA . THR A 1 207 ? -19.847 31.079 7.445 1.00 48.78 207 THR A CA 1
ATOM 1692 C C . THR A 1 207 ? -20.366 32.064 6.386 1.00 48.78 207 THR A C 1
ATOM 1694 O O . THR A 1 207 ? -21.384 32.715 6.624 1.00 48.78 207 THR A O 1
ATOM 1697 N N . THR A 1 208 ? -19.692 32.198 5.237 1.00 39.47 208 THR A N 1
ATOM 1698 C CA . THR A 1 208 ? -20.137 33.040 4.101 1.00 39.47 208 THR A CA 1
ATOM 1699 C C . THR A 1 208 ? -20.427 32.178 2.884 1.00 39.47 208 THR A C 1
ATOM 1701 O O . THR A 1 208 ? -21.469 32.420 2.237 1.00 39.47 208 THR A O 1
#

Radius of gyration: 25.27 Å; chains: 1; bounding box: 51×61×62 Å

Secondary structure (DSSP, 8-state):
--SSTTS----------------TTS-PPEEEEHHHHHHHHHHHHHHT----EEEEEEPPTTS--TTTTTS---EEEEESS---PPPPPPHHHHHHHHHTS-----EET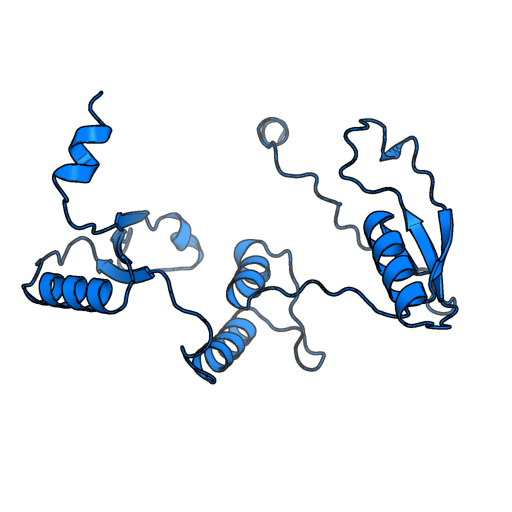TEEPPHHHHHHHHHHHHTTS-TTS---SEEEEEEETT-----HHHHHHHHHHHHTT-EEEEEEEE-SSSS--GGGGGG-EEEEEEE----TTTHHHHT-

InterPro domains:
  IPR006676 tRNA-splicing endonuclease [PTHR21227] (125-206)
  IPR011856 tRNA endonuclease-like domain superfamily [G3DSA:3.40.1350.10] (124-184)
  IPR036167 tRNA intron endonuclease, catalytic domain-like superfamily [SSF53032] (126-178)

pLDDT: mean 71.28, std 15.28, range [35.94, 89.25]

Sequence (208 aa):
MKKLVSMGSFGKASLSRSYPQFDGTMEKPQLIRKRQYLNRKKLSDNLALKNTEKVIVLPDSDDDDKDYFTNLQAIYEIDRCGEKETVNLMLEEAFFLQRALGCLNIFYENELLDHSKAWELFSEILYKDGPAYHHASYVVLIQEHEKGNLDTSLMGLHRMCETAGKELLICQVYWPNDEVNPDNLSNIRIKEILMKRWISSQERQETT

Foldseek 3Di:
DPPPVPPDPDPPPPDDDDDPPDDPPDPDQAEDEPVVQVVQVVVCVVVVAAAFGKHWYWYDPPPPPPCRVVPIDIDIDGRRNPDDDDDDDQLVRQLCCCPVVVNHFDADPNDTDDSVRSVVVNVVVVPPPDDPPDDAQEDEAEAEQPPDDPDPVVVVVCVVCVVSNHWYKYWHWYDPDPDDDPVCPVVIDIDIDTDDDDDPVVVVVVPD

Organism: NCBI:txid559131